Protein AF-A0A0G0LQH4-F1 (afdb_monomer_lite)

Secondary structure (DSSP, 8-state):
---S--S-----------GGGGTPPTT--HHHHHHHHHHHHHHHHTT-TTT--HHHHHHHHHT--SSSHHHHHHHHHHHHHTTS-----HHHHHHHHHHHHHHHHHS-BTTTTTB-HHHHHHHHHHS---S------PPPPEEETTEEE-HHHHHHHHHHHHHHHHHHHHHIIIIIHHHHHHHHHTTS-HHHHHHHHHHHHHHHHHHHHTT--SGGGS-HHIIIIIHHHHHHHHSTT----HHHHHHHHHHHHHHHHHHHT--GGGGT-

Foldseek 3Di:
DDDPPPPDPPDDPPPPDDPVNVVDDPPADPLLVVLQVLVVVVCVVQVCVVPDHSVNLLVLLQAFDDPDPLRSLLVSCVVCVVSHDPDPDPVVVVSVVVSSVSCQQAHAYVVNVRGGVVVVVVVVVVPPPPDDDPDVPQDAWDADPNDTDGPVVVVVVVVVLCVLQVVVVCCVPPPQLVVLLVVCVVPDDPVVSCLLSVLSVVLVVVCSVNRPNDPLPCQLCCLLPVSLVVCVSPVRPDPDHSVRSSVSVLSSLVVCCVPVVDPSVRNVD

Structure (mmCIF, N/CA/C/O backbone):
data_AF-A0A0G0LQH4-F1
#
_entry.id   AF-A0A0G0LQH4-F1
#
loop_
_atom_site.group_PDB
_atom_site.id
_atom_site.type_symbol
_atom_site.label_atom_id
_atom_site.label_alt_id
_atom_site.label_comp_id
_atom_site.label_asym_id
_atom_site.label_entity_id
_atom_site.label_seq_id
_atom_site.pdbx_PDB_ins_code
_atom_site.Cartn_x
_atom_site.Cartn_y
_atom_site.Cartn_z
_atom_site.occupancy
_atom_site.B_iso_or_equiv
_atom_site.au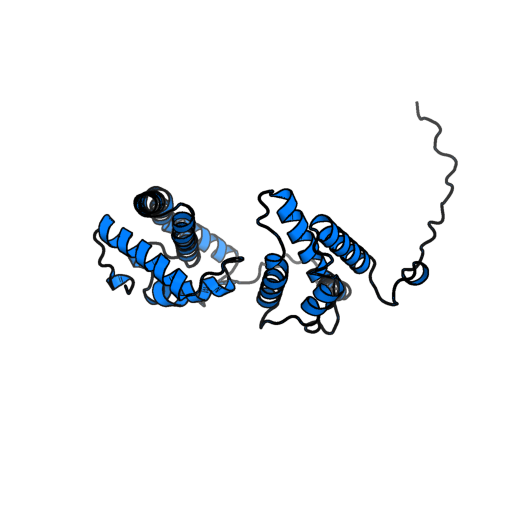th_seq_id
_atom_site.auth_comp_id
_atom_site.auth_asym_id
_atom_site.auth_atom_id
_atom_site.pdbx_PDB_model_num
ATOM 1 N N . TYR A 1 1 ? -20.207 50.896 -34.897 1.00 35.03 1 TYR A N 1
ATOM 2 C CA . TYR A 1 1 ? -20.170 51.656 -33.637 1.00 35.03 1 TYR A CA 1
ATOM 3 C C . TYR A 1 1 ? -18.982 51.185 -32.812 1.00 35.03 1 TYR A C 1
ATOM 5 O O . TYR A 1 1 ? -19.016 50.080 -32.292 1.00 35.03 1 TYR A O 1
ATOM 13 N N . LYS A 1 2 ? -17.897 51.969 -32.796 1.00 31.91 2 LYS A N 1
ATOM 14 C CA . LYS A 1 2 ? -16.778 51.817 -31.853 1.00 31.91 2 LYS A CA 1
ATOM 15 C C . LYS A 1 2 ? -17.051 52.808 -30.726 1.00 31.91 2 LYS A C 1
ATOM 17 O O . LYS A 1 2 ? -17.239 53.982 -31.020 1.00 31.91 2 LYS A O 1
ATOM 22 N N . THR A 1 3 ? -17.152 52.341 -29.489 1.00 34.22 3 THR A N 1
ATOM 23 C CA . THR A 1 3 ? -17.360 53.216 -28.331 1.00 34.22 3 THR A CA 1
ATOM 24 C C . THR A 1 3 ? -16.039 53.817 -27.856 1.00 34.22 3 THR A C 1
ATOM 26 O O . THR A 1 3 ? -15.015 53.139 -27.776 1.00 34.22 3 THR A O 1
ATOM 29 N N . GLU A 1 4 ? -16.110 55.110 -27.559 1.00 37.53 4 GLU A N 1
ATOM 30 C CA . GLU A 1 4 ? -15.059 56.060 -27.190 1.00 37.53 4 GLU A CA 1
ATOM 31 C C . GLU A 1 4 ? -14.527 55.854 -25.757 1.00 37.53 4 GLU A C 1
ATOM 33 O O . GLU A 1 4 ? -14.676 56.714 -24.899 1.00 37.53 4 GLU A O 1
ATOM 38 N N . PHE A 1 5 ? -13.883 54.720 -25.474 1.00 34.97 5 PHE A N 1
ATOM 39 C CA . PHE A 1 5 ? -13.138 54.524 -24.212 1.00 34.97 5 PHE A CA 1
ATOM 40 C C . PHE A 1 5 ? -11.654 54.229 -24.449 1.00 34.97 5 PHE A C 1
ATOM 42 O O . PHE A 1 5 ? -11.016 53.450 -23.749 1.00 34.97 5 PHE A O 1
ATOM 49 N N . SER A 1 6 ? -11.088 54.874 -25.463 1.00 44.19 6 SER A N 1
ATOM 50 C CA . SER A 1 6 ? -9.658 54.859 -25.750 1.00 44.19 6 SER A CA 1
ATOM 51 C C . SER A 1 6 ? -9.178 56.298 -25.812 1.00 44.19 6 SER A C 1
ATOM 53 O O . SER A 1 6 ? -8.976 56.780 -26.911 1.00 44.19 6 SER A O 1
ATOM 55 N N . HIS A 1 7 ? -9.047 56.984 -24.676 1.00 42.06 7 HIS A N 1
ATOM 56 C CA . HIS A 1 7 ? -8.135 58.124 -24.492 1.00 42.06 7 HIS A CA 1
ATOM 57 C C . HIS A 1 7 ? -8.134 58.533 -23.012 1.00 42.06 7 HIS A C 1
ATOM 59 O O . HIS A 1 7 ? -8.773 59.501 -22.643 1.00 42.06 7 HIS A O 1
ATOM 65 N N . GLU A 1 8 ? -7.455 57.758 -22.161 1.00 39.28 8 GLU A N 1
ATOM 66 C CA . GLU A 1 8 ? -6.751 58.242 -20.957 1.00 39.28 8 GLU A CA 1
ATOM 67 C C . GLU A 1 8 ? -6.048 57.048 -20.291 1.00 39.28 8 GLU A C 1
ATOM 69 O O . GLU A 1 8 ? -6.554 56.399 -19.378 1.00 39.28 8 GLU A O 1
ATOM 74 N N . GLY A 1 9 ? -4.858 56.712 -20.791 1.00 36.06 9 GLY A N 1
ATOM 75 C CA . GLY A 1 9 ? -3.966 55.777 -20.116 1.00 36.06 9 GLY A CA 1
ATOM 76 C C . GLY A 1 9 ? -3.334 56.455 -18.906 1.00 36.06 9 GLY A C 1
ATOM 77 O O . GLY A 1 9 ? -2.212 56.942 -18.999 1.00 36.06 9 GLY A O 1
ATOM 78 N N . LYS A 1 10 ? -4.041 56.505 -17.773 1.00 38.75 10 LYS A N 1
ATOM 79 C CA . LYS A 1 10 ? -3.389 56.765 -16.485 1.00 38.75 10 LYS A CA 1
ATOM 80 C C . LYS A 1 10 ? -2.647 55.494 -16.086 1.00 38.75 10 LYS A C 1
ATOM 82 O O . LYS A 1 10 ? -3.250 54.507 -15.677 1.00 38.75 10 LYS A O 1
ATOM 87 N N . THR A 1 11 ? -1.331 55.504 -16.253 1.00 31.75 11 THR A N 1
ATOM 88 C CA . THR A 1 11 ? -0.437 54.520 -15.640 1.00 31.75 11 THR A CA 1
ATOM 89 C C . THR A 1 11 ? -0.528 54.670 -14.128 1.00 31.75 11 THR A C 1
ATOM 91 O O . THR A 1 11 ? -0.053 55.654 -13.567 1.00 31.75 11 THR A O 1
ATOM 94 N N . TYR A 1 12 ? -1.163 53.706 -13.469 1.00 31.45 12 TYR A N 1
ATOM 95 C CA . TYR A 1 12 ? -1.072 53.563 -12.024 1.00 31.45 12 TYR A CA 1
ATOM 96 C C . TYR A 1 12 ? 0.293 52.947 -11.709 1.00 31.45 12 TYR A C 1
ATOM 98 O O . TYR A 1 12 ? 0.556 51.803 -12.085 1.00 31.45 12 TYR A O 1
ATOM 106 N N . GLU A 1 13 ? 1.168 53.685 -11.027 1.00 30.44 13 GLU A N 1
ATOM 107 C CA . GLU A 1 13 ? 2.288 53.057 -10.330 1.00 30.44 13 GLU A CA 1
ATOM 108 C C . GLU A 1 13 ? 1.705 52.214 -9.194 1.00 30.44 13 GLU A C 1
ATOM 110 O O . GLU A 1 13 ? 1.280 52.725 -8.158 1.00 30.44 13 GLU A O 1
ATOM 115 N N . LEU A 1 14 ? 1.638 50.898 -9.403 1.00 32.84 14 LEU A N 1
ATOM 116 C CA . LEU A 1 14 ? 1.445 49.955 -8.310 1.00 32.84 14 LEU A CA 1
ATOM 117 C C . LEU A 1 14 ? 2.660 50.089 -7.393 1.00 32.84 14 LEU A C 1
ATOM 119 O O . LEU A 1 14 ? 3.741 49.600 -7.727 1.00 32.84 14 LEU A O 1
ATOM 123 N N . ALA A 1 15 ? 2.483 50.761 -6.256 1.00 34.09 15 ALA A N 1
ATOM 124 C CA . ALA A 1 15 ? 3.466 50.785 -5.187 1.00 34.09 15 ALA A CA 1
ATOM 125 C C . ALA A 1 15 ? 3.790 49.333 -4.799 1.00 34.09 15 ALA A C 1
ATOM 127 O O . ALA A 1 15 ? 2.998 48.644 -4.155 1.00 34.09 15 ALA A O 1
ATOM 128 N N . ARG A 1 16 ? 4.941 48.833 -5.257 1.00 37.44 16 ARG A N 1
ATOM 129 C CA . ARG A 1 16 ? 5.474 47.537 -4.844 1.00 37.44 16 ARG A CA 1
ATOM 130 C C . ARG A 1 16 ? 6.087 47.726 -3.467 1.00 37.44 16 ARG A C 1
ATOM 132 O O . ARG A 1 16 ? 7.234 48.149 -3.360 1.00 37.44 16 ARG A O 1
ATOM 139 N N . PHE A 1 17 ? 5.309 47.444 -2.429 1.00 39.78 17 PHE A N 1
ATOM 140 C CA . PHE A 1 17 ? 5.850 47.341 -1.082 1.00 39.78 17 PHE A CA 1
ATOM 141 C C . PHE A 1 17 ? 6.760 46.115 -1.003 1.00 39.78 17 PHE A C 1
ATOM 143 O O . PHE A 1 17 ? 6.396 45.041 -1.489 1.00 39.78 17 PHE A O 1
ATOM 150 N N . THR A 1 18 ? 7.945 46.265 -0.418 1.00 46.81 18 THR A N 1
ATOM 151 C CA . THR A 1 18 ? 8.791 45.109 -0.107 1.00 46.81 18 THR A CA 1
ATOM 152 C C . THR A 1 18 ? 8.239 44.379 1.121 1.00 46.81 18 THR A C 1
ATOM 154 O O . THR A 1 18 ? 7.505 44.952 1.928 1.00 46.81 18 THR A O 1
ATOM 157 N N . VAL A 1 19 ? 8.567 43.096 1.266 1.00 42.59 19 VAL A N 1
ATOM 158 C CA . VAL A 1 19 ? 8.113 42.240 2.377 1.00 42.59 19 VAL A CA 1
ATOM 159 C C . VAL A 1 19 ? 8.503 42.844 3.741 1.00 42.59 19 VAL A C 1
ATOM 161 O O . VAL A 1 19 ? 7.732 42.792 4.699 1.00 42.59 19 VAL A O 1
ATOM 164 N N . GLU A 1 20 ? 9.636 43.544 3.797 1.00 46.50 20 GLU A N 1
ATOM 165 C CA . GLU A 1 20 ? 10.132 44.262 4.975 1.00 46.50 20 GLU A CA 1
ATOM 166 C C . GLU A 1 20 ? 9.291 45.505 5.314 1.00 46.50 20 GLU A C 1
ATOM 168 O O . GLU A 1 20 ? 9.096 45.820 6.487 1.00 46.50 20 GLU A O 1
ATOM 173 N N . GLN A 1 21 ? 8.735 46.194 4.309 1.00 44.66 21 GLN A N 1
ATOM 174 C CA . GLN A 1 21 ? 7.847 47.350 4.510 1.00 44.66 21 GLN A CA 1
ATOM 175 C C . GLN A 1 21 ? 6.477 46.951 5.076 1.00 44.66 21 GLN A C 1
ATOM 177 O O . GLN A 1 21 ? 5.758 47.798 5.602 1.00 44.66 21 GLN A O 1
ATOM 182 N N . LEU A 1 22 ? 6.135 45.662 5.000 1.00 49.19 22 LEU A N 1
ATOM 183 C CA . LEU A 1 22 ? 4.939 45.072 5.599 1.00 49.19 22 LEU A CA 1
ATOM 184 C C . LEU A 1 22 ? 5.207 44.459 6.989 1.00 49.19 22 LEU A C 1
ATOM 186 O O . LEU A 1 22 ? 4.305 43.854 7.566 1.00 49.19 22 LEU A O 1
ATOM 190 N N . GLY A 1 23 ? 6.417 44.631 7.540 1.00 41.25 23 GLY A N 1
ATOM 191 C CA . GLY A 1 23 ? 6.781 44.196 8.894 1.00 41.25 23 GLY A CA 1
ATOM 192 C C . GLY A 1 23 ? 7.266 42.747 9.015 1.00 41.25 23 GLY A C 1
ATOM 193 O O . GLY A 1 23 ? 7.376 42.244 10.133 1.00 41.25 23 GLY A O 1
ATOM 194 N N . PHE A 1 24 ? 7.560 42.068 7.902 1.00 45.69 24 PHE A N 1
ATOM 195 C CA . PHE A 1 24 ? 8.044 40.683 7.899 1.00 45.69 24 PHE A CA 1
ATOM 196 C C . PHE A 1 24 ? 9.584 40.594 7.952 1.00 45.69 24 PHE A C 1
ATOM 198 O O . PHE A 1 24 ? 10.273 41.524 7.522 1.00 45.69 24 PHE A O 1
ATOM 205 N N . PRO A 1 25 ? 10.147 39.487 8.481 1.00 48.28 25 PRO A N 1
ATOM 206 C CA . PRO A 1 25 ? 11.593 39.292 8.580 1.00 48.28 25 PRO A CA 1
ATOM 207 C C . PRO A 1 25 ? 12.278 39.234 7.204 1.00 48.28 25 PRO A C 1
ATOM 209 O O . PRO A 1 25 ? 11.743 38.679 6.245 1.00 48.28 25 PRO A O 1
ATOM 212 N N . SER A 1 26 ? 13.493 39.787 7.135 1.00 41.31 26 SER A N 1
ATOM 213 C CA . SER A 1 26 ? 14.322 39.833 5.922 1.00 41.31 26 SER A CA 1
ATOM 214 C C . SER A 1 26 ? 14.552 38.430 5.344 1.00 41.31 26 SER A C 1
ATOM 216 O O . SER A 1 26 ? 15.052 37.547 6.045 1.00 41.31 26 SER A O 1
ATOM 218 N N . GLY A 1 27 ? 14.192 38.234 4.070 1.00 51.81 27 GLY A N 1
ATOM 219 C CA . GLY A 1 27 ? 14.420 36.991 3.320 1.00 51.81 27 GLY A CA 1
ATOM 220 C C . GLY A 1 27 ? 13.218 36.052 3.148 1.00 51.81 27 GLY A C 1
ATOM 221 O O . GLY A 1 27 ? 13.368 35.045 2.460 1.00 51.81 27 GLY A O 1
ATOM 222 N N . ALA A 1 28 ? 12.044 36.366 3.710 1.00 53.28 28 ALA A N 1
ATOM 223 C CA . ALA A 1 28 ? 10.825 35.585 3.482 1.00 53.28 28 ALA A CA 1
ATOM 224 C C . ALA A 1 28 ? 10.248 35.819 2.072 1.00 53.28 28 ALA A C 1
ATOM 226 O O . ALA A 1 28 ? 10.121 36.955 1.607 1.00 53.28 28 ALA A O 1
ATOM 227 N N . THR A 1 29 ? 9.879 34.741 1.387 1.00 62.97 29 THR A N 1
ATOM 228 C CA . THR A 1 29 ? 9.171 34.790 0.102 1.00 62.97 29 THR A CA 1
ATOM 229 C C . THR A 1 29 ? 7.689 35.114 0.307 1.00 62.97 29 THR A C 1
ATOM 231 O O . THR A 1 29 ? 7.112 34.861 1.365 1.00 62.97 29 THR A O 1
ATOM 234 N N . THR A 1 30 ? 7.047 35.703 -0.706 1.00 65.38 30 THR A N 1
ATOM 235 C CA . THR A 1 30 ? 5.606 36.007 -0.657 1.00 65.38 30 THR A CA 1
ATOM 236 C C . THR A 1 30 ? 4.775 34.733 -0.483 1.00 65.38 30 THR A C 1
ATOM 238 O O . THR A 1 30 ? 3.748 34.759 0.192 1.00 65.38 30 THR A O 1
ATOM 241 N N . GLU A 1 31 ? 5.251 33.626 -1.051 1.00 73.06 31 GLU A N 1
ATOM 242 C CA . GLU A 1 31 ? 4.668 32.293 -0.937 1.00 73.06 31 GLU A CA 1
ATOM 243 C C . GLU A 1 31 ? 4.787 31.735 0.490 1.00 73.06 31 GLU A C 1
ATOM 245 O O . GLU A 1 31 ? 3.776 31.333 1.058 1.00 73.06 31 GLU A O 1
ATOM 250 N N . GLU A 1 32 ? 5.959 31.833 1.133 1.00 70.56 32 GLU A N 1
ATOM 251 C CA . GLU A 1 32 ? 6.121 31.420 2.539 1.00 70.56 32 GLU A CA 1
ATOM 252 C C . GLU A 1 32 ? 5.152 32.163 3.471 1.00 70.56 32 GLU A C 1
ATOM 254 O O . GLU A 1 32 ? 4.526 31.548 4.327 1.00 70.56 32 GLU A O 1
ATOM 259 N N . ILE A 1 33 ? 4.972 33.475 3.292 1.00 70.75 33 ILE A N 1
ATOM 260 C CA . ILE A 1 33 ? 4.058 34.278 4.126 1.00 70.75 33 ILE A CA 1
ATOM 261 C C . ILE A 1 33 ? 2.593 33.888 3.902 1.00 70.75 33 ILE A C 1
ATOM 263 O O . ILE A 1 33 ? 1.787 33.908 4.838 1.00 70.75 33 ILE A O 1
ATOM 267 N N . LEU A 1 34 ? 2.225 33.568 2.660 1.00 75.38 34 LEU A N 1
ATOM 268 C CA . LEU A 1 34 ? 0.881 33.102 2.337 1.00 75.38 34 LEU A CA 1
ATOM 269 C C . LEU A 1 34 ? 0.607 31.745 2.995 1.00 75.38 34 LEU A C 1
ATOM 271 O O . LEU A 1 34 ? -0.463 31.561 3.575 1.00 75.38 34 LEU A O 1
ATOM 275 N N . ASP A 1 35 ? 1.588 30.847 2.984 1.00 80.00 35 ASP A N 1
ATOM 276 C CA . ASP A 1 35 ? 1.474 29.524 3.596 1.00 80.00 35 ASP A CA 1
ATOM 277 C C . ASP A 1 35 ? 1.423 29.584 5.123 1.00 80.00 35 ASP A C 1
ATOM 279 O O . ASP A 1 35 ? 0.637 28.860 5.736 1.00 80.00 35 ASP A O 1
ATOM 283 N N . GLU A 1 36 ? 2.175 30.492 5.754 1.00 86.75 36 GLU A N 1
ATOM 284 C CA . GLU A 1 36 ? 2.042 30.754 7.192 1.00 86.75 36 GLU A CA 1
ATOM 285 C C . GLU A 1 36 ? 0.610 31.183 7.544 1.00 86.75 36 GLU A C 1
A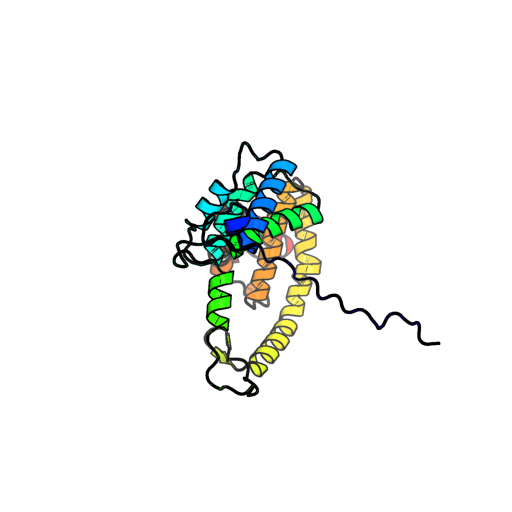TOM 287 O O . GLU A 1 36 ? 0.001 30.603 8.443 1.00 86.75 36 GLU A O 1
ATOM 292 N N . LYS A 1 37 ? 0.026 32.120 6.785 1.00 83.00 37 LYS A N 1
ATOM 293 C CA . LYS A 1 37 ? -1.364 32.564 6.995 1.00 83.00 37 LYS A CA 1
ATOM 294 C C . LYS A 1 37 ? -2.387 31.460 6.733 1.00 83.00 37 LYS A C 1
ATOM 296 O O . LYS A 1 37 ? -3.375 31.360 7.461 1.00 83.00 37 LYS A O 1
ATOM 301 N N . ASN A 1 38 ? -2.168 30.637 5.708 1.00 86.69 38 ASN A N 1
ATOM 302 C CA . ASN A 1 38 ? -3.040 29.505 5.401 1.00 86.69 38 ASN A CA 1
ATOM 303 C C . ASN A 1 38 ? -3.017 28.475 6.537 1.00 86.69 38 ASN A C 1
ATOM 305 O O . ASN A 1 38 ? -4.074 28.003 6.951 1.00 86.69 38 ASN A O 1
ATOM 309 N N . LEU A 1 39 ? -1.838 28.186 7.099 1.00 90.50 39 LEU A N 1
ATOM 310 C CA . LEU A 1 39 ? -1.696 27.320 8.270 1.00 90.50 39 LEU A CA 1
ATOM 311 C C . LEU A 1 39 ? -2.352 27.921 9.519 1.00 90.50 39 LEU A C 1
ATOM 313 O O . LEU A 1 39 ? -3.056 27.208 10.229 1.00 90.50 39 LEU A O 1
ATOM 317 N N . GLU A 1 40 ? -2.167 29.217 9.789 1.00 90.62 40 GLU A N 1
ATOM 318 C CA . GLU A 1 40 ? -2.821 29.897 10.919 1.00 90.62 40 GLU A CA 1
ATOM 319 C C . GLU A 1 40 ? -4.342 29.813 10.828 1.00 90.62 40 GLU A C 1
ATOM 321 O O . GLU A 1 40 ? -5.005 29.461 11.807 1.00 90.62 40 GLU A O 1
ATOM 326 N N . LYS A 1 41 ? -4.886 30.089 9.638 1.00 89.06 41 LYS A N 1
ATOM 327 C CA . LYS A 1 41 ? -6.317 29.971 9.375 1.00 89.06 41 LYS A CA 1
ATOM 328 C C . LYS A 1 41 ? -6.791 28.532 9.568 1.00 89.06 41 LYS A C 1
ATOM 330 O O . LYS A 1 41 ? -7.747 28.313 10.303 1.00 89.06 41 LYS A O 1
ATOM 335 N N . LEU A 1 42 ? -6.082 27.555 9.000 1.00 90.75 42 LEU A N 1
ATOM 336 C CA . LEU A 1 42 ? -6.417 26.139 9.147 1.00 90.75 42 LEU A CA 1
ATOM 337 C C . LEU A 1 42 ? -6.431 25.711 10.623 1.00 90.75 42 LEU A C 1
ATOM 339 O O . LEU A 1 42 ? -7.333 25.003 11.070 1.00 90.75 42 LEU A O 1
ATOM 343 N N . PHE A 1 43 ? -5.459 26.162 11.417 1.00 92.44 43 PHE A N 1
ATOM 344 C CA . PHE A 1 43 ? -5.434 25.863 12.847 1.00 92.44 43 PHE A CA 1
ATOM 345 C C . PHE A 1 43 ? -6.567 26.544 13.608 1.00 92.44 43 PHE A C 1
ATOM 347 O O . PHE A 1 43 ? -7.059 25.966 14.576 1.00 92.44 43 PHE A O 1
ATOM 354 N N . ALA A 1 44 ? -6.997 27.736 13.197 1.00 89.44 44 ALA A N 1
ATOM 355 C CA . ALA A 1 44 ? -8.165 28.388 13.777 1.00 89.44 44 ALA A CA 1
ATOM 356 C C . ALA A 1 44 ? -9.456 27.624 13.442 1.00 89.44 44 ALA A C 1
ATOM 358 O O . ALA A 1 44 ? -10.205 27.287 14.361 1.00 89.44 44 ALA A O 1
ATOM 359 N N . ASP A 1 45 ? -9.658 27.272 12.169 1.00 87.50 45 ASP A N 1
ATOM 360 C CA . ASP A 1 45 ? -10.854 26.581 11.667 1.00 87.50 45 ASP A CA 1
ATOM 361 C C . ASP A 1 45 ? -11.069 25.231 12.379 1.00 87.50 45 ASP A C 1
ATOM 363 O O . ASP A 1 45 ? -12.192 24.870 12.730 1.00 87.50 45 ASP A O 1
ATOM 367 N N . TYR A 1 46 ? -9.980 24.529 12.711 1.00 87.00 46 TYR A N 1
ATOM 368 C CA . TYR A 1 46 ? -10.017 23.252 13.435 1.00 87.00 46 TYR A CA 1
ATOM 369 C C . TYR A 1 46 ? -9.803 23.361 14.950 1.00 87.00 46 TYR A C 1
ATOM 371 O O . TYR A 1 46 ? -9.689 22.344 15.640 1.00 87.00 46 TYR A O 1
ATOM 379 N N . THR A 1 47 ? -9.739 24.577 15.504 1.00 88.06 47 THR A N 1
ATOM 380 C CA . THR A 1 47 ? -9.479 24.807 16.940 1.00 88.06 47 THR A CA 1
ATOM 381 C C . THR A 1 47 ? -8.192 24.110 17.433 1.00 88.06 47 THR A C 1
ATOM 383 O O . THR A 1 47 ? -8.127 23.546 18.528 1.00 88.06 47 THR A O 1
ATOM 386 N N . LEU A 1 48 ? -7.151 24.117 16.596 1.00 89.62 48 LEU A N 1
ATOM 387 C CA . LEU A 1 48 ? -5.841 23.502 16.838 1.00 89.62 48 LEU A CA 1
ATOM 388 C C . LEU A 1 48 ? -4.785 24.495 17.325 1.00 89.62 48 LEU A C 1
ATOM 390 O O . LEU A 1 48 ? -3.666 24.079 17.602 1.00 89.62 48 LEU A O 1
ATOM 394 N N . THR A 1 49 ? -5.108 25.779 17.474 1.00 85.38 49 THR A N 1
ATOM 395 C CA . THR A 1 49 ? -4.157 26.838 17.872 1.00 85.38 49 THR A CA 1
ATOM 396 C C . THR A 1 49 ? -3.472 26.600 19.223 1.00 85.38 49 THR A C 1
ATOM 398 O O . THR A 1 49 ? -2.383 27.110 19.466 1.00 85.38 49 THR A O 1
ATOM 401 N N . ASN A 1 50 ? -4.071 25.795 20.105 1.00 85.44 50 ASN A N 1
ATOM 402 C CA . ASN A 1 50 ? -3.478 25.368 21.378 1.00 85.44 50 ASN A CA 1
ATOM 403 C C . ASN A 1 50 ? -2.638 24.077 21.280 1.00 85.44 50 ASN A C 1
ATOM 405 O O . ASN A 1 50 ? -1.992 23.691 22.254 1.00 85.44 50 ASN A O 1
ATOM 409 N N . LYS A 1 51 ? -2.669 23.388 20.136 1.00 87.94 51 LYS A N 1
ATOM 410 C CA . LYS A 1 51 ? -2.005 22.096 19.884 1.00 87.94 51 LYS A CA 1
ATOM 411 C C . LYS A 1 51 ? -0.909 22.185 18.827 1.00 87.94 51 LYS A C 1
ATOM 413 O O . LYS A 1 51 ? 0.041 21.404 18.875 1.00 87.94 51 LYS A O 1
ATOM 418 N N . LEU A 1 52 ? -1.064 23.092 17.870 1.00 91.25 52 LEU A N 1
ATOM 419 C CA . LEU A 1 52 ? -0.182 23.304 16.734 1.00 91.25 52 LEU A CA 1
ATOM 420 C C . LEU A 1 52 ? 0.065 24.795 16.540 1.00 91.25 52 LEU A C 1
ATOM 422 O O . LEU A 1 52 ? -0.800 25.633 16.780 1.00 91.25 52 LEU A O 1
ATOM 426 N N . SER A 1 53 ? 1.267 25.104 16.071 1.00 93.25 53 SER A N 1
ATOM 427 C CA . SER A 1 53 ? 1.654 26.443 15.646 1.00 93.25 53 SER A CA 1
ATOM 428 C C . SER A 1 53 ? 2.416 26.352 14.332 1.00 93.25 53 SER A C 1
ATOM 430 O O . SER A 1 53 ? 3.043 25.328 14.046 1.00 93.25 53 SER A O 1
ATOM 432 N N . VAL A 1 54 ? 2.416 27.436 13.554 1.00 91.69 54 VAL A N 1
ATOM 433 C CA . VAL A 1 54 ? 3.224 27.537 12.327 1.00 91.69 54 VAL A CA 1
ATOM 434 C C . VAL A 1 54 ? 4.692 27.252 12.623 1.00 91.69 54 VAL A C 1
ATOM 436 O O . VAL A 1 54 ? 5.336 26.505 11.894 1.00 91.69 54 VAL A O 1
ATOM 439 N N . LYS A 1 55 ? 5.202 27.757 13.753 1.00 93.00 55 LYS A N 1
ATOM 440 C CA . LYS A 1 55 ? 6.564 27.480 14.214 1.00 93.00 55 LYS A CA 1
ATOM 441 C C . LYS A 1 55 ? 6.827 25.979 14.353 1.00 93.00 55 LYS A C 1
ATOM 443 O O . LYS A 1 55 ? 7.830 25.497 13.849 1.00 93.00 55 LYS A O 1
ATOM 448 N N . THR A 1 56 ? 5.907 25.235 14.967 1.00 93.62 56 THR A N 1
ATOM 449 C CA . THR A 1 56 ? 6.021 23.774 15.099 1.00 93.62 56 THR A CA 1
ATOM 450 C C . THR A 1 56 ? 6.097 23.082 13.738 1.00 93.62 56 THR A C 1
ATOM 452 O O . THR A 1 56 ? 6.904 22.173 13.566 1.00 93.62 56 THR A O 1
ATOM 455 N N . ILE A 1 57 ? 5.292 23.521 12.766 1.00 94.56 57 ILE A N 1
ATOM 456 C CA . ILE A 1 57 ? 5.332 22.976 11.403 1.00 94.56 57 ILE A CA 1
ATOM 457 C C . ILE A 1 57 ? 6.665 23.291 10.726 1.00 94.56 57 ILE A C 1
ATOM 459 O O . ILE A 1 57 ? 7.306 22.376 10.214 1.00 94.56 57 ILE A O 1
ATOM 463 N N . LYS A 1 58 ? 7.127 24.545 10.784 1.00 93.06 58 LYS A N 1
ATOM 464 C CA . LYS A 1 58 ? 8.438 24.947 10.247 1.00 93.06 58 LYS A CA 1
ATOM 465 C C . LYS A 1 58 ? 9.571 24.144 10.879 1.00 93.06 58 LYS A C 1
ATOM 467 O O . LYS A 1 58 ? 10.445 23.678 10.161 1.00 93.06 58 LYS A O 1
ATOM 472 N N . ASP A 1 59 ? 9.523 23.914 12.189 1.00 94.50 59 ASP A N 1
ATOM 473 C CA . ASP A 1 59 ? 10.525 23.117 12.898 1.00 94.50 59 ASP A CA 1
ATOM 474 C C . ASP A 1 59 ? 10.525 21.648 12.438 1.00 94.50 59 ASP A C 1
ATOM 476 O O . ASP A 1 59 ? 11.595 21.048 12.317 1.00 94.50 59 ASP A O 1
ATOM 480 N N . TRP A 1 60 ? 9.353 21.062 12.157 1.00 95.12 60 TRP A N 1
ATOM 481 C CA . TRP A 1 60 ? 9.248 19.698 11.621 1.00 95.12 60 TRP A CA 1
ATOM 482 C C . TRP A 1 60 ? 9.758 19.568 10.190 1.00 95.12 60 TRP A C 1
ATOM 484 O O . TRP A 1 60 ? 10.352 18.543 9.872 1.00 95.12 60 TRP A O 1
ATOM 494 N N . ILE A 1 61 ? 9.504 20.569 9.345 1.00 93.94 61 ILE A N 1
ATOM 495 C CA . ILE A 1 61 ? 9.945 20.578 7.944 1.00 93.94 61 ILE A CA 1
ATOM 496 C C . ILE A 1 61 ? 11.444 20.868 7.861 1.00 93.94 61 ILE A C 1
ATOM 498 O O . ILE A 1 61 ? 12.172 20.185 7.147 1.00 93.94 61 ILE A O 1
ATOM 502 N N . TYR A 1 62 ? 11.931 21.830 8.648 1.00 94.19 62 TYR A N 1
ATOM 503 C CA . TYR A 1 62 ? 13.350 22.153 8.694 1.00 94.19 62 TYR A CA 1
ATOM 504 C C . TYR A 1 62 ? 14.169 20.966 9.192 1.00 94.19 62 TYR A C 1
ATOM 506 O O . TYR A 1 62 ? 15.194 20.652 8.602 1.00 94.19 62 TYR A O 1
ATOM 514 N N . ASN A 1 63 ? 13.719 20.285 10.247 1.00 93.06 63 ASN A N 1
ATOM 515 C CA . ASN A 1 63 ? 14.371 19.083 10.770 1.00 93.06 63 ASN A CA 1
ATOM 516 C C . ASN A 1 63 ? 13.722 17.812 10.206 1.00 93.06 63 ASN A C 1
ATOM 518 O O . ASN A 1 63 ? 13.346 16.919 10.968 1.00 93.06 63 ASN A O 1
ATOM 522 N N . ASP A 1 64 ? 13.550 17.761 8.887 1.00 88.50 64 ASP A N 1
ATOM 523 C CA . ASP A 1 64 ? 13.039 16.582 8.205 1.00 88.50 64 ASP A CA 1
ATOM 524 C C . ASP A 1 64 ? 13.917 15.342 8.464 1.00 88.50 64 ASP A C 1
ATOM 526 O O . ASP A 1 64 ? 15.138 15.411 8.602 1.00 88.50 64 ASP A O 1
ATOM 530 N N . GLU A 1 65 ? 13.268 14.186 8.588 1.00 84.81 65 GLU A N 1
ATOM 531 C CA . GLU A 1 65 ? 13.890 12.902 8.931 1.00 84.81 65 GLU A CA 1
ATOM 532 C C . GLU A 1 65 ? 13.502 11.882 7.863 1.00 84.81 65 GLU A C 1
ATOM 534 O O . GLU A 1 65 ? 12.345 11.858 7.461 1.00 84.81 65 GLU A O 1
ATOM 539 N N . GLY A 1 66 ? 14.426 11.031 7.423 1.00 83.94 66 GLY A N 1
ATOM 540 C CA . GLY A 1 66 ? 14.173 9.989 6.423 1.00 83.94 66 GLY A CA 1
ATOM 541 C C . GLY A 1 66 ? 15.330 9.852 5.437 1.00 83.94 66 GLY A C 1
ATOM 542 O O . GLY A 1 66 ? 16.038 10.821 5.166 1.00 83.94 66 GLY A O 1
ATOM 543 N N . ASP A 1 67 ? 15.509 8.657 4.877 1.00 81.69 67 ASP A N 1
ATOM 544 C CA . ASP A 1 67 ? 16.622 8.365 3.962 1.00 81.69 67 ASP A CA 1
ATOM 545 C C . ASP A 1 67 ? 16.350 8.885 2.536 1.00 81.69 67 ASP A C 1
ATOM 547 O O . ASP A 1 67 ? 17.233 8.905 1.676 1.00 81.69 67 ASP A O 1
ATOM 551 N N . SER A 1 68 ? 15.113 9.315 2.262 1.00 85.19 68 SER A N 1
ATOM 552 C CA . SER A 1 68 ? 14.686 9.879 0.980 1.00 85.19 68 SER A CA 1
ATOM 553 C C . SER A 1 68 ? 13.653 10.992 1.160 1.00 85.19 68 SER A C 1
ATOM 555 O O . SER A 1 68 ? 12.925 11.023 2.151 1.00 85.19 68 SER A O 1
ATOM 557 N N . ALA A 1 69 ? 13.511 11.862 0.153 1.00 80.75 69 ALA A N 1
ATOM 558 C CA . ALA A 1 69 ? 12.495 12.922 0.149 1.00 80.75 69 ALA A CA 1
ATOM 559 C C . ALA A 1 69 ? 11.062 12.376 0.304 1.00 80.75 69 ALA A C 1
ATOM 561 O O . ALA A 1 69 ? 10.223 12.990 0.961 1.00 80.75 69 ALA A O 1
ATOM 562 N N . MET A 1 70 ? 10.791 11.199 -0.272 1.00 81.81 70 MET A N 1
ATOM 563 C CA . MET A 1 70 ? 9.492 10.534 -0.162 1.00 81.81 70 MET A CA 1
ATOM 564 C C . MET A 1 70 ? 9.226 10.048 1.266 1.00 81.81 70 MET A C 1
ATOM 566 O O . MET A 1 70 ? 8.136 10.257 1.796 1.00 81.81 70 MET A O 1
ATOM 570 N N . GLU A 1 71 ? 10.221 9.428 1.903 1.00 85.44 71 GLU A N 1
ATOM 571 C CA . GLU A 1 71 ? 10.110 8.981 3.292 1.00 85.44 71 GLU A CA 1
ATOM 572 C C . GLU A 1 71 ? 9.948 10.163 4.252 1.00 85.44 71 GLU A C 1
ATOM 574 O O . GLU A 1 71 ? 9.068 10.135 5.114 1.00 85.44 71 GLU A O 1
ATOM 579 N N . ALA A 1 72 ? 10.723 11.228 4.049 1.00 89.12 72 ALA A N 1
ATOM 580 C CA . ALA A 1 72 ? 10.655 12.422 4.876 1.00 89.12 72 ALA A CA 1
ATOM 581 C C . ALA A 1 72 ? 9.299 13.132 4.780 1.00 89.12 72 ALA A C 1
ATOM 583 O O . ALA A 1 72 ? 8.700 13.470 5.806 1.00 89.12 72 ALA A O 1
ATOM 584 N N . SER A 1 73 ? 8.754 13.261 3.566 1.00 88.75 73 SER A N 1
ATOM 585 C CA . SER A 1 73 ? 7.409 13.806 3.356 1.00 88.75 73 SER A CA 1
ATOM 586 C C . SER A 1 73 ? 6.341 12.941 4.031 1.00 88.75 73 SER A C 1
ATOM 588 O O . SER A 1 73 ? 5.448 13.457 4.702 1.00 88.75 73 SER A O 1
ATOM 590 N N . HIS A 1 74 ? 6.460 11.613 3.946 1.00 86.94 74 HIS A N 1
ATOM 591 C CA . HIS A 1 74 ? 5.524 10.696 4.596 1.00 86.94 74 HIS A CA 1
ATOM 592 C C . HIS A 1 74 ? 5.576 10.790 6.131 1.00 86.94 74 HIS A C 1
ATOM 594 O O . HIS A 1 74 ? 4.531 10.802 6.789 1.00 86.94 74 HIS A O 1
ATOM 600 N N . LEU A 1 75 ? 6.773 10.889 6.721 1.00 90.00 75 LEU A N 1
ATOM 601 C CA . LEU A 1 75 ? 6.939 11.073 8.166 1.00 90.00 75 LEU A CA 1
ATOM 602 C C . LEU A 1 75 ? 6.376 12.419 8.632 1.00 90.00 75 LEU A C 1
ATOM 604 O O . LEU A 1 75 ? 5.694 12.471 9.658 1.00 90.00 75 LEU A O 1
ATOM 608 N N . PHE A 1 76 ? 6.589 13.485 7.861 1.00 92.56 76 PHE A N 1
ATOM 609 C CA . PHE A 1 76 ? 5.967 14.783 8.108 1.00 92.56 76 PHE A CA 1
ATOM 610 C C . PHE A 1 76 ? 4.434 14.706 8.066 1.00 92.56 76 PHE A C 1
ATOM 612 O O . PHE A 1 76 ? 3.777 15.158 9.006 1.00 92.56 76 PHE A O 1
ATOM 619 N N . GLN A 1 77 ? 3.864 14.056 7.047 1.00 89.81 77 GLN A N 1
ATOM 620 C CA . GLN A 1 77 ? 2.415 13.867 6.919 1.00 89.81 77 GLN A CA 1
ATOM 621 C C . GLN A 1 77 ? 1.807 13.150 8.126 1.00 89.81 77 GLN A C 1
ATOM 623 O O . GLN A 1 77 ? 0.814 13.60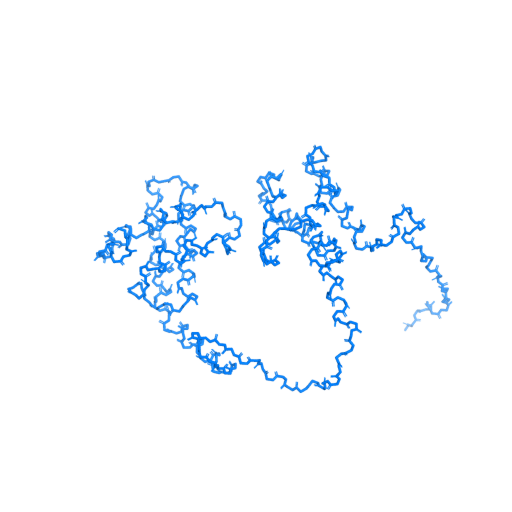0 8.701 1.00 89.81 77 GLN A O 1
ATOM 628 N N . LYS A 1 78 ? 2.466 12.088 8.603 1.00 88.31 78 LYS A N 1
ATOM 629 C CA . LYS A 1 78 ? 2.053 11.380 9.824 1.00 88.31 78 LYS A CA 1
ATOM 630 C C . LYS A 1 78 ? 2.046 12.276 11.068 1.00 88.31 78 LYS A C 1
ATOM 632 O O . LYS A 1 78 ? 1.204 12.072 11.947 1.00 88.31 78 LYS A O 1
ATOM 637 N N . LYS A 1 79 ? 2.965 13.249 11.175 1.00 90.94 79 LYS A N 1
ATOM 638 C CA . LYS A 1 79 ? 3.069 14.134 12.351 1.00 90.94 79 LYS A CA 1
ATOM 639 C C . LYS A 1 79 ? 1.844 15.032 12.496 1.00 90.94 79 LYS A C 1
ATOM 641 O O . LYS A 1 79 ? 1.335 15.130 13.611 1.00 90.94 79 LYS A O 1
ATOM 646 N N . TRP A 1 80 ? 1.356 15.656 11.423 1.00 89.25 80 TRP A N 1
ATOM 647 C CA . TRP A 1 80 ? 0.214 16.575 11.512 1.00 89.25 80 TRP A CA 1
ATOM 648 C C . TRP A 1 80 ? -1.145 15.870 11.405 1.00 89.25 80 TRP A C 1
ATOM 650 O O . TRP A 1 80 ? -2.096 16.310 12.049 1.00 89.25 80 TRP A O 1
ATOM 660 N N . PHE A 1 81 ? -1.246 14.738 10.697 1.00 87.06 81 PHE A N 1
ATOM 661 C CA . PHE A 1 81 ? -2.538 14.071 10.472 1.00 87.06 81 PHE A CA 1
ATOM 662 C C . PHE A 1 81 ? -3.242 13.652 11.772 1.00 87.06 81 PHE A C 1
ATOM 664 O O . PHE A 1 81 ? -4.457 13.756 11.888 1.00 87.06 81 PHE A O 1
ATOM 671 N N . LYS A 1 82 ? -2.478 13.264 12.803 1.00 87.81 82 LYS A N 1
ATOM 672 C CA . LYS A 1 82 ? -3.019 12.860 14.118 1.00 87.81 82 LYS A CA 1
ATOM 673 C C . LYS A 1 82 ? -3.794 13.959 14.862 1.00 87.81 82 LYS A C 1
ATOM 675 O O . LYS A 1 82 ? -4.440 13.658 15.862 1.00 87.81 82 LYS A O 1
ATOM 680 N N . TYR A 1 83 ? -3.659 15.220 14.449 1.00 88.19 83 TYR A N 1
ATOM 681 C CA . TYR A 1 83 ? -4.337 16.350 15.088 1.00 88.19 83 TYR A CA 1
ATOM 682 C C . TYR A 1 83 ? -5.721 16.620 14.500 1.00 88.19 83 TYR A C 1
ATOM 684 O O . TYR A 1 83 ? -6.525 17.273 15.163 1.00 88.19 83 TYR A O 1
ATOM 692 N N . PHE A 1 84 ? -6.004 16.108 13.302 1.00 86.62 84 PHE A N 1
ATOM 693 C CA . PHE A 1 84 ? -7.283 16.305 12.638 1.00 86.62 84 PHE A CA 1
ATOM 694 C C . PHE A 1 84 ? -8.271 15.199 13.040 1.00 86.62 84 PHE A C 1
ATOM 696 O O . PHE A 1 84 ? -7.872 14.041 13.203 1.00 86.62 84 PHE A O 1
ATOM 703 N N . PRO A 1 85 ? -9.558 15.533 13.243 1.00 82.12 85 PRO A N 1
ATOM 704 C CA . PRO A 1 85 ? -10.599 14.526 13.410 1.00 82.12 85 PRO A CA 1
ATOM 705 C C . PRO A 1 85 ? -10.769 13.712 12.117 1.00 82.12 85 PRO A C 1
ATOM 707 O O . PRO A 1 85 ? -10.200 14.042 11.080 1.00 82.12 85 PRO A O 1
ATOM 710 N N . ASN A 1 86 ? -11.579 12.651 12.156 1.00 79.00 86 ASN A N 1
ATOM 711 C CA . ASN A 1 86 ? -11.987 11.978 10.923 1.00 79.00 86 ASN A CA 1
ATOM 712 C C . ASN A 1 86 ? -12.799 12.958 10.061 1.00 79.00 86 ASN A C 1
ATOM 714 O O . ASN A 1 86 ? -13.971 13.206 10.345 1.00 79.00 86 ASN A O 1
ATOM 718 N N . ILE A 1 87 ? -12.156 13.509 9.034 1.00 82.56 87 ILE A N 1
ATOM 719 C CA . ILE A 1 87 ? -12.766 14.370 8.023 1.00 82.56 87 ILE A CA 1
ATOM 720 C C . ILE A 1 87 ? -13.466 13.460 7.009 1.00 82.56 87 ILE A C 1
ATOM 722 O O . ILE A 1 87 ? -12.821 12.624 6.377 1.00 82.56 87 ILE A O 1
ATOM 726 N N . ASN A 1 88 ? -14.788 13.590 6.889 1.00 77.00 88 ASN A N 1
ATOM 727 C CA . ASN A 1 88 ? -15.596 12.798 5.952 1.00 77.00 88 ASN A CA 1
ATOM 728 C C . ASN A 1 88 ? -15.894 13.547 4.644 1.00 77.00 88 ASN A C 1
ATOM 730 O O . ASN A 1 88 ? -16.402 12.934 3.707 1.00 77.00 88 ASN A O 1
ATOM 734 N N . ASP A 1 89 ? -15.609 14.850 4.591 1.00 85.94 89 ASP A N 1
ATOM 735 C CA . ASP A 1 89 ? -15.783 15.672 3.399 1.00 85.94 89 ASP A CA 1
ATOM 736 C C . ASP A 1 89 ? -14.517 15.669 2.528 1.00 85.94 89 ASP A C 1
ATOM 738 O O . ASP A 1 89 ? -13.395 15.839 3.014 1.00 85.94 89 ASP A O 1
ATOM 742 N N . LEU A 1 90 ? -14.700 15.437 1.225 1.00 79.44 90 LEU A N 1
ATOM 743 C CA . LEU A 1 90 ? -13.589 15.303 0.280 1.00 79.44 90 LEU A CA 1
ATOM 744 C C . LEU A 1 90 ? -12.919 16.647 -0.026 1.00 79.44 90 LEU A C 1
ATOM 746 O O . LEU A 1 90 ? -11.706 16.690 -0.229 1.00 79.44 90 LEU A O 1
ATOM 750 N N . ASP A 1 91 ? -13.676 17.740 -0.052 1.00 79.50 91 ASP A N 1
ATOM 751 C CA . ASP A 1 91 ? -13.109 19.061 -0.329 1.00 79.50 91 ASP A CA 1
ATOM 752 C C . ASP A 1 91 ? -12.304 19.560 0.874 1.00 79.50 91 ASP A C 1
ATOM 754 O O . ASP A 1 91 ? -11.197 20.084 0.724 1.00 79.50 91 ASP A O 1
ATOM 758 N N . GLU A 1 92 ? -12.807 19.298 2.077 1.00 84.19 92 GLU A N 1
ATOM 759 C CA . GLU A 1 92 ? -12.141 19.609 3.333 1.00 84.19 92 GLU A CA 1
ATOM 760 C C . GLU A 1 92 ? -10.812 18.846 3.500 1.00 84.19 92 GLU A C 1
ATOM 762 O O . GLU A 1 92 ? -9.783 19.459 3.804 1.00 84.19 92 GLU A O 1
ATOM 767 N N . ILE A 1 93 ? -10.781 17.531 3.234 1.00 86.12 93 ILE A N 1
ATOM 768 C CA . ILE A 1 93 ? -9.524 16.763 3.313 1.00 86.12 93 ILE A CA 1
ATOM 769 C C . ILE A 1 93 ? -8.520 17.208 2.242 1.00 86.12 93 ILE A C 1
ATOM 771 O O . ILE A 1 93 ? -7.322 17.292 2.525 1.00 86.12 93 ILE A O 1
ATOM 775 N N . ASN A 1 94 ? -8.992 17.550 1.038 1.00 83.38 94 ASN A N 1
ATOM 776 C CA . ASN A 1 94 ? -8.139 18.090 -0.018 1.00 83.38 94 ASN A CA 1
ATOM 777 C C . ASN A 1 94 ? -7.542 19.437 0.394 1.00 83.38 94 ASN A C 1
ATOM 779 O O . ASN A 1 94 ? -6.348 19.653 0.194 1.00 83.38 94 ASN A O 1
ATOM 783 N N . HIS A 1 95 ? -8.330 20.320 1.011 1.00 86.62 95 HIS A N 1
ATOM 784 C CA . HIS A 1 95 ? -7.838 21.607 1.493 1.00 86.62 95 HIS A CA 1
ATOM 785 C C . HIS A 1 95 ? -6.709 21.437 2.518 1.00 86.62 95 HIS A C 1
ATOM 787 O O . HIS A 1 95 ? -5.636 22.015 2.339 1.00 86.62 95 HIS A O 1
ATOM 793 N N . VAL A 1 96 ? -6.910 20.581 3.529 1.00 89.25 96 VAL A N 1
ATOM 794 C CA . VAL A 1 96 ? -5.887 20.260 4.540 1.00 89.25 96 VAL A CA 1
ATOM 795 C C . VAL A 1 96 ? -4.613 19.734 3.872 1.00 89.25 96 VAL A C 1
ATOM 797 O O . VAL A 1 96 ? -3.518 20.234 4.135 1.00 89.25 96 VAL A O 1
ATOM 800 N N . LEU A 1 97 ? -4.749 18.745 2.981 1.00 89.50 97 LEU A N 1
ATOM 801 C CA . LEU A 1 97 ? -3.615 18.141 2.276 1.00 89.50 97 LEU A CA 1
ATOM 802 C C . LEU A 1 97 ? -2.847 19.164 1.438 1.00 89.50 97 LEU A C 1
ATOM 804 O O . LEU A 1 97 ? -1.615 19.172 1.477 1.00 89.50 97 LEU A O 1
ATOM 808 N N . HIS A 1 98 ? -3.555 20.033 0.715 1.00 87.44 98 HIS A N 1
ATOM 809 C CA . HIS A 1 98 ? -2.943 21.096 -0.075 1.00 87.44 98 HIS A CA 1
ATOM 810 C C . HIS A 1 98 ? -2.156 22.064 0.806 1.00 87.44 98 HIS A C 1
ATOM 812 O O . HIS A 1 98 ? -0.977 22.272 0.544 1.00 87.44 98 HIS A O 1
ATOM 818 N N . THR A 1 99 ? -2.734 22.552 1.908 1.00 91.00 99 THR A N 1
ATOM 819 C CA . THR A 1 99 ? -2.042 23.490 2.808 1.00 91.00 99 THR A CA 1
ATOM 820 C C . THR A 1 99 ? -0.738 22.916 3.370 1.00 91.00 99 THR A C 1
ATOM 822 O O . THR A 1 99 ? 0.279 23.607 3.404 1.00 91.00 99 THR A O 1
ATOM 825 N N . PHE A 1 100 ? -0.720 21.643 3.776 1.00 92.81 100 PHE A N 1
ATOM 826 C CA . PHE A 1 100 ? 0.517 21.017 4.262 1.00 92.81 100 PHE A CA 1
ATOM 827 C C . PHE A 1 100 ? 1.506 20.664 3.147 1.00 92.81 100 PHE A C 1
ATOM 829 O O . PHE A 1 100 ? 2.712 20.635 3.394 1.00 92.81 100 PHE A O 1
ATOM 836 N N . THR A 1 101 ? 1.019 20.394 1.936 1.00 90.69 101 THR A N 1
ATOM 837 C CA . THR A 1 101 ? 1.873 20.165 0.762 1.00 90.69 101 THR A CA 1
ATOM 838 C C . THR A 1 101 ? 2.568 21.453 0.336 1.00 90.69 101 THR A C 1
ATOM 840 O O . THR A 1 101 ? 3.764 21.429 0.052 1.00 90.69 101 THR A O 1
ATOM 843 N N . ASP A 1 102 ? 1.853 22.575 0.344 1.00 89.12 102 ASP A N 1
ATOM 844 C CA . ASP A 1 102 ? 2.420 23.889 0.046 1.00 89.12 102 ASP A CA 1
ATOM 845 C C . ASP A 1 102 ? 3.469 24.258 1.100 1.00 89.12 102 ASP A C 1
ATOM 847 O O . ASP A 1 102 ? 4.626 24.489 0.750 1.00 89.12 102 ASP A O 1
ATOM 851 N N . ALA A 1 103 ? 3.146 24.110 2.390 1.00 91.94 103 ALA A N 1
ATOM 852 C CA . ALA A 1 103 ? 4.119 24.305 3.466 1.00 91.94 103 ALA A CA 1
ATOM 853 C C . ALA A 1 103 ? 5.393 23.455 3.278 1.00 91.94 103 ALA A C 1
ATOM 855 O O . ALA A 1 103 ? 6.499 23.961 3.453 1.00 91.94 103 ALA A O 1
ATOM 856 N N . TRP A 1 104 ? 5.264 22.184 2.877 1.00 92.38 104 TRP A N 1
ATOM 857 C CA . TRP A 1 104 ? 6.411 21.325 2.545 1.00 92.38 104 TRP A CA 1
ATOM 858 C C . TRP A 1 104 ? 7.213 21.837 1.343 1.00 92.38 104 TRP A C 1
ATOM 860 O O . TRP A 1 104 ? 8.432 21.738 1.324 1.00 92.38 104 TRP A O 1
ATOM 870 N N . ASN A 1 105 ? 6.564 22.390 0.324 1.00 90.50 105 ASN A N 1
ATOM 871 C CA . ASN A 1 105 ? 7.249 22.832 -0.889 1.00 90.50 105 ASN A CA 1
ATOM 872 C C . ASN A 1 105 ? 7.901 24.212 -0.768 1.00 90.50 105 ASN A C 1
ATOM 874 O O . ASN A 1 105 ? 8.870 24.481 -1.491 1.00 90.50 105 ASN A O 1
ATOM 878 N N . TYR A 1 106 ? 7.385 25.073 0.110 1.00 90.56 106 TYR A N 1
ATOM 879 C CA . TYR A 1 106 ? 7.819 26.462 0.233 1.00 90.56 106 TYR A CA 1
ATOM 880 C C . TYR A 1 106 ? 8.652 26.745 1.479 1.00 90.56 106 TYR A C 1
ATOM 882 O O . TYR A 1 106 ? 9.487 27.645 1.414 1.00 90.56 106 TYR A O 1
ATOM 890 N N . PHE A 1 107 ? 8.527 25.970 2.563 1.00 92.19 107 PHE A N 1
ATOM 891 C CA . PHE A 1 107 ? 9.362 26.165 3.752 1.00 92.19 107 PHE A CA 1
ATOM 892 C C . PHE A 1 107 ? 10.766 25.561 3.585 1.00 92.19 107 PHE A C 1
ATOM 894 O O . PHE A 1 107 ? 10.970 24.626 2.809 1.00 92.19 107 PHE A O 1
ATOM 901 N N . PRO A 1 108 ? 11.775 26.100 4.289 1.00 91.56 108 PRO A N 1
ATOM 902 C CA . PRO A 1 108 ? 13.152 25.642 4.165 1.00 91.56 108 PRO A CA 1
ATOM 903 C C . PRO A 1 108 ? 13.388 24.291 4.849 1.00 91.56 108 PRO A C 1
ATOM 905 O O . PRO A 1 108 ? 12.927 24.059 5.966 1.00 91.56 108 PRO A O 1
ATOM 908 N N . HIS A 1 109 ? 14.209 23.446 4.220 1.00 92.88 109 HIS A N 1
ATOM 909 C CA . HIS A 1 109 ? 14.646 22.155 4.757 1.00 92.88 109 HIS A CA 1
ATOM 910 C C . HIS A 1 109 ? 16.131 22.183 5.105 1.00 92.88 109 HIS A C 1
ATOM 912 O O . HIS A 1 109 ? 16.955 22.669 4.321 1.00 92.88 109 HIS A O 1
ATOM 918 N N . LYS A 1 110 ? 16.520 21.577 6.230 1.00 92.06 110 LYS A N 1
ATOM 919 C CA . LYS A 1 110 ? 17.936 21.400 6.581 1.00 92.06 110 LYS A CA 1
ATOM 920 C C . LYS A 1 110 ? 18.646 20.490 5.580 1.00 92.06 110 LYS A C 1
ATOM 922 O O . LYS A 1 110 ? 19.764 20.809 5.171 1.00 92.06 110 LYS A O 1
ATOM 927 N N . SER A 1 111 ? 17.983 19.420 5.135 1.00 90.06 111 SER A N 1
ATOM 928 C CA . SER A 1 111 ? 18.480 18.495 4.104 1.00 90.06 111 SER A CA 1
ATOM 929 C C . SER A 1 111 ? 18.802 19.193 2.770 1.00 90.06 111 SER A C 1
ATOM 931 O O . SER A 1 111 ? 19.722 18.793 2.058 1.00 90.06 111 SER A O 1
ATOM 933 N N . LEU A 1 112 ? 18.118 20.302 2.466 1.00 88.44 112 LEU A N 1
ATOM 934 C CA . LEU A 1 112 ? 18.317 21.113 1.260 1.00 88.44 112 LEU A CA 1
ATOM 935 C C . LEU A 1 112 ? 19.186 22.358 1.497 1.00 88.44 112 LEU A C 1
ATOM 937 O O . LEU A 1 112 ? 19.173 23.286 0.682 1.00 88.44 112 LEU A O 1
ATOM 941 N N . SER A 1 113 ? 19.971 22.370 2.578 1.00 88.81 113 SER A N 1
ATOM 942 C CA . SER A 1 113 ? 20.841 23.490 2.968 1.00 88.81 113 SER A CA 1
ATOM 943 C C . SER A 1 113 ? 20.068 24.776 3.282 1.00 88.81 113 SER A C 1
ATOM 945 O O . SER A 1 113 ? 20.488 25.867 2.903 1.00 88.81 113 SER A O 1
ATOM 947 N N . GLY A 1 114 ? 18.920 24.644 3.948 1.00 88.38 114 GLY A N 1
ATOM 948 C CA . GLY A 1 114 ? 18.057 25.765 4.321 1.00 88.38 114 GLY A CA 1
ATOM 949 C C . GLY A 1 114 ? 17.233 26.329 3.164 1.00 88.38 114 GLY A C 1
ATOM 950 O O . GLY A 1 114 ? 16.685 27.416 3.301 1.00 88.38 114 GLY A O 1
ATOM 951 N N . LYS A 1 115 ? 17.148 25.615 2.035 1.00 88.88 115 LYS A N 1
ATOM 952 C CA . LYS A 1 115 ? 16.294 25.980 0.897 1.00 88.88 115 LYS A CA 1
ATOM 953 C C . LYS A 1 115 ? 15.021 25.147 0.883 1.00 88.88 115 LYS A C 1
ATOM 955 O O . LYS A 1 115 ? 14.998 24.042 1.425 1.00 88.88 115 LYS A O 1
ATOM 960 N N . SER A 1 116 ? 13.986 25.650 0.229 1.00 90.19 116 SER A N 1
ATOM 961 C CA . SER A 1 116 ? 12.774 24.879 -0.044 1.00 90.19 116 SER A CA 1
ATOM 962 C C . SER A 1 116 ? 12.883 24.077 -1.350 1.00 90.19 116 SER A C 1
ATOM 964 O O . SER A 1 116 ? 13.694 24.422 -2.226 1.00 90.19 116 SER A O 1
ATOM 966 N N . PRO A 1 117 ? 12.080 23.013 -1.532 1.00 89.81 117 PRO A N 1
ATOM 967 C CA . PRO A 1 117 ? 11.982 22.295 -2.799 1.00 89.81 117 PRO A CA 1
ATOM 968 C C . PRO A 1 117 ? 11.710 23.231 -3.980 1.00 89.81 117 PRO A C 1
ATOM 970 O O . PRO A 1 117 ? 12.383 23.142 -5.009 1.00 89.81 117 PRO A O 1
ATOM 973 N N . TYR A 1 118 ? 10.797 24.192 -3.811 1.00 87.94 118 TYR A N 1
ATOM 974 C CA . TYR A 1 118 ? 10.489 25.183 -4.840 1.00 87.94 118 TYR A CA 1
ATOM 975 C C . TYR A 1 118 ? 11.713 26.027 -5.229 1.00 87.94 118 TYR A C 1
ATOM 977 O O . TYR A 1 118 ? 11.985 26.230 -6.416 1.00 87.94 118 TYR A O 1
ATOM 985 N N . GLN A 1 119 ? 12.503 26.477 -4.250 1.00 84.94 119 GLN A N 1
ATOM 986 C CA . GLN A 1 119 ? 13.732 27.231 -4.517 1.00 84.94 119 GLN A CA 1
ATOM 987 C C . GLN A 1 119 ? 14.768 26.392 -5.271 1.00 84.94 119 GLN A C 1
ATOM 989 O O . GLN A 1 119 ? 15.350 26.883 -6.237 1.00 84.94 119 GLN A O 1
ATOM 994 N N . LYS A 1 120 ? 14.964 25.123 -4.889 1.00 85.81 120 LYS A N 1
ATOM 995 C CA . LYS A 1 120 ? 15.880 24.205 -5.591 1.00 85.81 120 LYS A CA 1
ATOM 996 C C . LYS A 1 120 ? 15.490 24.016 -7.054 1.00 85.81 120 LYS A C 1
ATOM 998 O O . LYS A 1 120 ? 16.346 24.061 -7.934 1.00 85.81 120 LYS A O 1
ATOM 1003 N N . VAL A 1 121 ? 14.196 23.864 -7.313 1.00 84.44 121 VAL A N 1
ATOM 1004 C CA . VAL A 1 121 ? 13.656 23.750 -8.669 1.00 84.44 121 VAL A CA 1
ATOM 1005 C C . VAL A 1 121 ? 13.887 25.046 -9.455 1.00 84.44 121 VAL A C 1
ATOM 1007 O O . VAL A 1 121 ? 14.388 25.013 -10.576 1.00 84.44 121 VAL A O 1
ATOM 1010 N N . LYS A 1 122 ? 13.605 26.208 -8.859 1.00 82.38 122 LYS A N 1
ATOM 1011 C CA . LYS A 1 122 ? 13.826 27.518 -9.493 1.00 82.38 122 LYS A CA 1
ATOM 1012 C C . LYS A 1 122 ? 15.302 27.790 -9.797 1.00 82.38 122 LYS A C 1
ATOM 1014 O O . LYS A 1 122 ? 15.600 28.433 -10.798 1.00 82.38 122 LYS A O 1
ATOM 1019 N N . GLU A 1 123 ? 16.215 27.326 -8.950 1.00 82.56 123 GLU A N 1
ATOM 1020 C CA . GLU A 1 123 ? 17.661 27.397 -9.190 1.00 82.56 123 GLU A CA 1
ATOM 1021 C C . GLU A 1 123 ? 18.079 26.519 -10.368 1.00 82.56 123 GLU A C 1
ATOM 1023 O O . GLU A 1 123 ? 18.758 27.012 -11.264 1.00 82.56 123 GLU A O 1
ATOM 1028 N N . ALA A 1 124 ? 17.583 25.280 -10.428 1.00 77.19 124 ALA A N 1
ATOM 1029 C CA . ALA A 1 124 ? 17.823 24.381 -11.556 1.00 77.19 124 ALA A CA 1
ATOM 1030 C C . ALA A 1 124 ? 17.316 24.952 -12.895 1.00 77.19 124 ALA A C 1
ATOM 1032 O O . ALA A 1 124 ? 17.912 24.698 -13.935 1.00 77.19 124 ALA A O 1
ATOM 1033 N N . TYR A 1 125 ? 16.249 25.760 -12.877 1.00 69.12 125 TYR A N 1
ATOM 1034 C CA . TYR A 1 125 ? 15.721 26.438 -14.069 1.00 69.12 125 TYR A CA 1
ATOM 1035 C C . TYR A 1 125 ? 16.397 27.779 -14.408 1.00 69.12 125 TYR A C 1
ATOM 1037 O O . TYR A 1 125 ? 16.170 28.310 -15.495 1.00 69.12 125 TYR A O 1
ATOM 1045 N N . LYS A 1 126 ? 17.185 28.368 -13.496 1.00 67.25 126 LYS A N 1
ATOM 1046 C CA . LYS A 1 126 ? 17.932 29.618 -13.744 1.00 67.25 126 LYS A CA 1
ATOM 1047 C C . LYS A 1 126 ? 19.276 29.382 -14.425 1.00 67.25 126 LYS A C 1
ATOM 1049 O O . LYS A 1 126 ? 19.818 30.321 -15.005 1.00 67.25 126 LYS A O 1
ATOM 1054 N N . GLU A 1 127 ? 19.807 28.166 -14.369 1.00 48.41 127 GLU A N 1
ATOM 1055 C CA . GLU A 1 127 ? 20.918 27.774 -15.226 1.00 48.41 127 GLU A CA 1
ATOM 1056 C C . GLU A 1 127 ? 20.367 27.537 -16.639 1.00 48.41 127 GLU A C 1
ATOM 1058 O O . GLU A 1 127 ? 19.518 26.660 -16.821 1.00 48.41 127 GLU A O 1
ATOM 1063 N N . PRO A 1 128 ? 20.765 28.329 -17.655 1.00 44.06 128 PRO A N 1
ATOM 1064 C CA . PRO A 1 128 ? 20.336 28.049 -19.012 1.00 44.06 128 PRO A CA 1
ATOM 1065 C C . PRO A 1 128 ? 20.868 26.661 -19.385 1.00 44.06 128 PRO A C 1
ATOM 1067 O O . PRO A 1 128 ? 22.070 26.424 -19.218 1.00 44.06 128 PRO A O 1
ATOM 1070 N N . PRO A 1 129 ? 20.032 25.744 -19.901 1.00 46.78 129 PRO A N 1
ATOM 1071 C CA . PRO A 1 129 ? 20.559 24.533 -20.500 1.00 46.78 129 PRO A CA 1
ATOM 1072 C C . PRO A 1 129 ? 21.522 24.976 -21.601 1.00 46.78 129 PRO A C 1
ATOM 1074 O O . PRO A 1 129 ? 21.127 25.675 -22.537 1.00 46.78 129 PRO A O 1
ATOM 1077 N N . GLN A 1 130 ? 22.804 24.638 -21.457 1.00 48.03 130 GLN A N 1
ATOM 1078 C CA . GLN A 1 130 ? 23.770 24.816 -22.529 1.00 48.03 130 GLN A CA 1
ATOM 1079 C C . GLN A 1 130 ? 23.236 24.058 -23.745 1.00 48.03 130 GLN A C 1
ATOM 1081 O O . GLN A 1 130 ? 23.196 22.836 -23.735 1.00 48.03 130 GLN A O 1
ATOM 1086 N N . ASN A 1 131 ? 22.778 24.815 -24.744 1.00 44.31 131 ASN A N 1
ATOM 1087 C CA . ASN A 1 131 ? 22.531 24.412 -26.124 1.00 44.31 131 ASN A CA 1
ATOM 1088 C C . ASN A 1 131 ? 22.222 22.925 -26.340 1.00 44.31 131 ASN A C 1
ATOM 1090 O O . ASN A 1 131 ? 23.021 22.193 -26.915 1.00 44.31 131 ASN A O 1
ATOM 1094 N N . GLU A 1 132 ? 21.002 22.520 -26.018 1.00 45.22 132 GLU A N 1
ATOM 1095 C CA . GLU A 1 132 ? 20.353 21.480 -26.799 1.00 45.22 132 GLU A CA 1
ATOM 1096 C C . GLU A 1 132 ? 19.101 22.114 -27.391 1.00 45.22 132 GLU A C 1
ATOM 1098 O O . GLU A 1 132 ? 18.128 22.421 -26.702 1.00 45.22 132 GLU A O 1
ATOM 1103 N N . THR A 1 133 ? 19.135 22.333 -28.706 1.00 43.19 133 THR A N 1
ATOM 1104 C CA . THR A 1 133 ? 17.919 22.354 -29.525 1.00 43.19 133 THR A CA 1
ATOM 1105 C C . THR A 1 133 ? 17.013 21.211 -29.052 1.00 43.19 133 THR A C 1
ATOM 1107 O O . THR A 1 133 ? 17.546 20.188 -28.614 1.00 43.19 133 THR A O 1
ATOM 1110 N N . PRO A 1 134 ? 15.674 21.313 -29.137 1.00 43.22 134 PRO A N 1
ATOM 1111 C CA . PRO A 1 134 ? 14.810 20.169 -28.899 1.00 43.22 134 PRO A CA 1
ATOM 1112 C C . PRO A 1 134 ? 15.046 19.174 -30.042 1.00 43.22 134 PRO A C 1
ATOM 1114 O O . PRO A 1 134 ? 14.258 19.056 -30.980 1.00 43.22 134 PRO A O 1
ATOM 1117 N N . SER A 1 135 ? 16.177 18.468 -29.993 1.00 47.56 135 SER A N 1
ATOM 1118 C CA . SER A 1 135 ? 16.315 17.182 -30.629 1.00 47.56 135 SER A CA 1
ATOM 1119 C C . SER A 1 135 ? 15.141 16.380 -30.094 1.00 47.56 135 SER A C 1
ATOM 1121 O O . SER A 1 135 ? 14.713 16.544 -28.947 1.00 47.56 135 SER A O 1
ATOM 1123 N N . LYS A 1 136 ? 14.542 15.570 -30.956 1.00 51.88 136 LYS A N 1
ATOM 1124 C CA . LYS A 1 136 ? 13.626 14.530 -30.515 1.00 51.88 136 LYS A CA 1
ATOM 1125 C C . LYS A 1 136 ? 14.407 13.690 -29.502 1.00 51.88 136 LYS A C 1
ATOM 1127 O O . LYS A 1 136 ? 15.120 12.786 -29.919 1.00 51.88 136 LYS A O 1
ATOM 1132 N N . LYS A 1 137 ? 14.369 14.048 -28.214 1.00 59.06 137 LYS A N 1
ATOM 1133 C CA . LYS A 1 137 ? 15.014 13.290 -27.150 1.00 59.06 137 LYS A CA 1
ATOM 1134 C C . LYS A 1 137 ? 14.272 11.977 -27.137 1.00 59.06 137 LYS A C 1
ATOM 1136 O O . LYS A 1 137 ? 13.138 11.902 -26.667 1.00 59.06 137 LYS A O 1
ATOM 1141 N N . GLU A 1 138 ? 14.872 10.986 -27.784 1.00 64.06 138 GLU A N 1
ATOM 1142 C CA . GLU A 1 138 ? 14.445 9.612 -27.640 1.00 64.06 138 GLU A CA 1
ATOM 1143 C C . GLU A 1 138 ? 14.367 9.360 -26.140 1.00 64.06 138 GLU A C 1
ATOM 1145 O O . GLU A 1 138 ? 15.284 9.698 -25.386 1.00 64.06 138 GLU A O 1
ATOM 1150 N N . MET A 1 139 ? 13.194 8.907 -25.705 1.00 73.44 139 MET A N 1
ATOM 1151 C CA . MET A 1 139 ? 12.953 8.613 -24.304 1.00 73.44 139 MET A CA 1
ATOM 1152 C C . MET A 1 139 ? 14.082 7.708 -23.806 1.00 73.44 139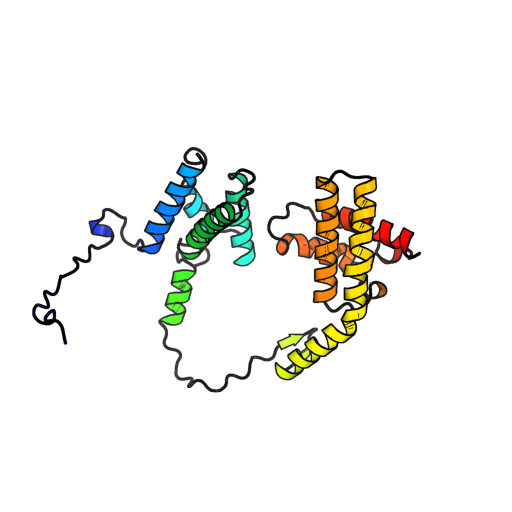 MET A C 1
ATOM 1154 O O . MET A 1 139 ? 14.445 6.774 -24.529 1.00 73.44 139 MET A O 1
ATOM 1158 N N . PRO A 1 140 ? 14.643 7.981 -22.615 1.00 82.31 140 PRO A N 1
ATOM 1159 C CA . PRO A 1 140 ? 15.756 7.200 -22.107 1.00 82.31 140 PRO A CA 1
ATOM 1160 C C . PRO A 1 140 ? 15.370 5.723 -22.070 1.00 82.31 140 PRO A C 1
ATOM 1162 O O . PRO A 1 140 ? 14.210 5.374 -21.818 1.00 82.31 140 PRO A O 1
ATOM 1165 N N . ASN A 1 141 ? 16.350 4.860 -22.323 1.00 83.88 141 ASN A N 1
ATOM 1166 C CA . ASN A 1 141 ? 16.148 3.430 -22.180 1.00 83.88 141 ASN A CA 1
ATOM 1167 C C . ASN A 1 141 ? 15.696 3.111 -20.753 1.00 83.88 141 ASN A C 1
ATOM 1169 O O . ASN A 1 141 ? 16.111 3.742 -19.777 1.00 83.88 141 ASN A O 1
ATOM 1173 N N . VAL A 1 142 ? 14.837 2.109 -20.643 1.00 81.69 142 VAL A N 1
ATOM 1174 C CA . VAL A 1 142 ? 14.306 1.635 -19.371 1.00 81.69 142 VAL A CA 1
ATOM 1175 C C . VAL A 1 142 ? 14.892 0.271 -19.059 1.00 81.69 142 VAL A C 1
ATOM 1177 O O . VAL A 1 142 ? 15.064 -0.561 -19.946 1.00 81.69 142 VAL A O 1
ATOM 1180 N N . VAL A 1 143 ? 15.186 0.025 -17.785 1.00 77.44 143 VAL A N 1
ATOM 1181 C CA . VAL A 1 143 ? 15.686 -1.271 -17.322 1.00 77.44 143 VAL A CA 1
ATOM 1182 C C . VAL A 1 143 ? 14.552 -2.024 -16.639 1.00 77.44 143 VAL A C 1
ATOM 1184 O O . VAL A 1 143 ? 14.062 -1.605 -15.591 1.00 77.44 143 VAL A O 1
ATOM 1187 N N . VAL A 1 144 ? 14.148 -3.158 -17.211 1.00 69.56 144 VAL A N 1
ATOM 1188 C CA . VAL A 1 144 ? 13.108 -4.034 -16.655 1.00 69.56 144 VAL A CA 1
ATOM 1189 C C . VAL A 1 144 ? 13.719 -5.398 -16.368 1.00 69.56 144 VAL A C 1
ATOM 1191 O O . VAL A 1 144 ? 14.201 -6.076 -17.269 1.00 69.56 144 VAL A O 1
ATOM 1194 N N . GLY A 1 145 ? 13.737 -5.803 -15.095 1.00 66.62 145 GLY A N 1
ATOM 1195 C CA . GLY A 1 145 ? 14.314 -7.093 -14.693 1.00 66.62 145 GLY A CA 1
ATOM 1196 C C . GLY A 1 145 ? 15.810 -7.237 -15.012 1.00 66.62 145 GLY A C 1
ATOM 1197 O O . GLY A 1 145 ? 16.273 -8.347 -15.247 1.00 66.62 145 GLY A O 1
ATOM 1198 N N . GLY A 1 146 ? 16.551 -6.124 -15.054 1.00 74.62 146 GLY A N 1
ATOM 1199 C CA . GLY A 1 146 ? 17.971 -6.096 -15.426 1.00 74.62 146 GLY A CA 1
ATOM 1200 C C . GLY A 1 146 ? 18.238 -6.044 -16.933 1.00 74.62 146 GLY A C 1
ATOM 1201 O O . GLY A 1 146 ? 19.397 -6.037 -17.331 1.00 74.62 146 GLY A O 1
ATOM 1202 N N . ILE A 1 147 ? 17.192 -5.988 -17.765 1.00 75.94 147 ILE A N 1
ATOM 1203 C CA . ILE A 1 147 ? 17.307 -5.856 -19.219 1.00 75.94 147 ILE A CA 1
ATOM 1204 C C . ILE A 1 147 ? 17.009 -4.410 -19.600 1.00 75.94 147 ILE A C 1
ATOM 1206 O O . ILE A 1 147 ? 15.915 -3.913 -19.335 1.00 75.94 147 ILE A O 1
ATOM 1210 N N . GLU A 1 148 ? 17.980 -3.749 -20.218 1.00 87.50 148 GLU A N 1
ATOM 1211 C CA . GLU A 1 148 ? 17.803 -2.431 -20.816 1.00 87.50 148 GLU A CA 1
ATOM 1212 C C . GLU A 1 148 ? 17.051 -2.560 -22.149 1.00 87.50 148 GLU A C 1
ATOM 1214 O O . GLU A 1 148 ? 17.391 -3.401 -22.981 1.00 87.50 148 GLU A O 1
ATOM 1219 N N . MET A 1 149 ? 16.008 -1.756 -22.339 1.00 87.12 149 MET A N 1
ATOM 1220 C CA . MET A 1 149 ? 15.192 -1.735 -23.554 1.00 87.12 149 MET A CA 1
ATOM 1221 C C . MET A 1 149 ? 14.779 -0.307 -23.900 1.00 87.12 149 MET A C 1
ATOM 1223 O O . MET A 1 149 ? 14.617 0.540 -23.015 1.00 87.12 149 MET A O 1
ATOM 1227 N N . ASN A 1 150 ? 14.581 -0.034 -25.187 1.00 91.31 150 ASN A N 1
ATOM 1228 C CA . ASN A 1 150 ? 14.096 1.278 -25.611 1.00 91.31 150 ASN A CA 1
ATOM 1229 C C . ASN A 1 150 ? 12.593 1.433 -25.316 1.00 91.31 150 ASN A C 1
ATOM 1231 O O . ASN A 1 150 ? 11.870 0.470 -25.048 1.00 91.31 150 ASN A O 1
ATOM 1235 N N . TRP A 1 151 ? 12.087 2.663 -25.398 1.00 83.56 151 TRP A N 1
ATOM 1236 C CA . TRP A 1 151 ? 10.696 2.945 -25.041 1.00 83.56 151 TRP A CA 1
ATOM 1237 C C . TRP A 1 151 ? 9.657 2.205 -25.900 1.00 83.56 151 TRP A C 1
ATOM 1239 O O . TRP A 1 151 ? 8.618 1.774 -25.402 1.00 83.56 151 TRP A O 1
ATOM 1249 N N . LYS A 1 152 ? 9.941 2.000 -27.190 1.00 84.69 152 LYS A N 1
ATOM 1250 C CA . LYS A 1 152 ? 9.038 1.273 -28.095 1.00 84.69 152 LYS A CA 1
ATOM 1251 C C . LYS A 1 152 ? 8.938 -0.203 -27.705 1.00 84.69 152 LYS A C 1
ATOM 1253 O O . LYS A 1 152 ? 7.845 -0.771 -27.735 1.00 84.69 152 LYS A O 1
ATOM 1258 N N . GLU A 1 153 ? 10.058 -0.818 -27.339 1.00 84.56 153 GLU A N 1
ATOM 1259 C CA . GLU A 1 153 ? 10.111 -2.192 -26.826 1.00 84.56 153 GLU A CA 1
ATOM 1260 C C . GLU A 1 153 ? 9.377 -2.310 -25.491 1.00 84.56 153 GLU A C 1
ATOM 1262 O O . GLU A 1 153 ? 8.570 -3.224 -25.311 1.00 84.56 153 GLU A O 1
ATOM 1267 N N . TYR A 1 154 ? 9.577 -1.340 -24.600 1.00 81.25 154 TYR A N 1
ATOM 1268 C CA . TYR A 1 154 ? 8.876 -1.270 -23.324 1.00 81.25 154 TYR A CA 1
ATOM 1269 C C . TYR A 1 154 ? 7.355 -1.179 -23.494 1.00 81.25 154 TYR A C 1
ATOM 1271 O O . TYR A 1 154 ? 6.614 -1.954 -22.889 1.00 81.25 154 TYR A O 1
ATOM 1279 N N . GLU A 1 155 ? 6.861 -0.309 -24.378 1.00 81.75 155 GLU A N 1
ATOM 1280 C CA . GLU A 1 155 ? 5.426 -0.222 -24.673 1.00 81.75 155 GLU A CA 1
ATOM 1281 C C . GLU A 1 155 ? 4.858 -1.533 -25.233 1.00 81.75 155 GLU A C 1
ATOM 1283 O O . GLU A 1 155 ? 3.744 -1.942 -24.885 1.00 81.75 155 GLU A O 1
ATOM 1288 N N . GLN A 1 156 ? 5.601 -2.208 -26.116 1.00 85.06 156 GLN A N 1
ATOM 1289 C CA . GLN A 1 156 ? 5.192 -3.507 -26.653 1.00 85.06 156 GLN A CA 1
ATOM 1290 C C . GLN A 1 156 ? 5.159 -4.580 -25.563 1.00 85.06 156 GLN A C 1
ATOM 1292 O O . GLN A 1 156 ? 4.209 -5.370 -25.510 1.00 85.06 156 GLN A O 1
ATOM 1297 N N . MET A 1 157 ? 6.153 -4.580 -24.673 1.00 86.56 157 MET A N 1
ATOM 1298 C CA . MET A 1 157 ? 6.202 -5.456 -23.509 1.00 86.56 157 MET A CA 1
ATOM 1299 C C . MET A 1 157 ? 4.989 -5.222 -22.604 1.00 86.56 157 MET A C 1
ATOM 1301 O O . MET A 1 157 ? 4.302 -6.189 -22.280 1.00 86.56 157 MET A O 1
ATOM 1305 N N . LEU A 1 158 ? 4.658 -3.969 -22.270 1.00 83.44 158 LEU A N 1
ATOM 1306 C CA . LEU A 1 158 ? 3.481 -3.634 -21.458 1.00 83.44 158 LEU A CA 1
ATOM 1307 C C . LEU A 1 158 ? 2.176 -4.112 -22.107 1.00 83.44 158 LEU A C 1
ATOM 1309 O O . LEU A 1 158 ? 1.346 -4.736 -21.446 1.00 83.44 158 LEU A O 1
ATOM 1313 N N . LYS A 1 159 ? 2.006 -3.899 -23.420 1.00 85.50 159 LYS A N 1
ATOM 1314 C CA . LYS A 1 159 ? 0.828 -4.389 -24.162 1.00 85.50 159 LYS A CA 1
ATOM 1315 C C . LYS A 1 159 ? 0.727 -5.913 -24.135 1.00 85.50 159 LYS A C 1
ATOM 1317 O O . LYS A 1 159 ? -0.374 -6.455 -24.031 1.00 85.50 159 LYS A O 1
ATOM 1322 N N . LYS A 1 160 ? 1.856 -6.618 -24.255 1.00 86.94 160 LYS A N 1
ATOM 1323 C CA . LYS A 1 160 ? 1.897 -8.082 -24.162 1.00 86.94 160 LYS A CA 1
ATOM 1324 C C . LYS A 1 160 ? 1.578 -8.543 -22.740 1.00 86.94 160 LYS A C 1
ATOM 1326 O O . LYS A 1 160 ? 0.768 -9.451 -22.583 1.00 86.94 160 LYS A O 1
ATOM 1331 N N . MET A 1 161 ? 2.157 -7.897 -21.730 1.00 82.56 161 MET A N 1
ATOM 1332 C CA . MET A 1 161 ? 1.917 -8.191 -20.318 1.00 82.56 161 MET A CA 1
ATOM 1333 C C . MET A 1 161 ? 0.436 -8.035 -19.965 1.00 82.56 161 MET A C 1
ATOM 1335 O O . MET A 1 161 ? -0.147 -8.980 -19.447 1.00 82.56 161 MET A O 1
ATOM 1339 N N . GLU A 1 162 ? -0.201 -6.919 -20.336 1.00 84.94 162 GLU A N 1
ATOM 1340 C CA . GLU A 1 162 ? -1.629 -6.685 -20.064 1.00 84.94 162 GLU A CA 1
ATOM 1341 C C . GLU A 1 162 ? -2.510 -7.772 -20.704 1.00 84.94 162 GLU A C 1
ATOM 1343 O O . GLU A 1 162 ? -3.431 -8.284 -20.069 1.00 84.94 162 GLU A O 1
ATOM 1348 N N . LYS A 1 163 ? -2.196 -8.193 -21.940 1.00 87.38 163 LYS A N 1
ATOM 1349 C CA . LYS A 1 163 ? -2.918 -9.289 -22.610 1.00 87.38 163 LYS A CA 1
ATOM 1350 C C . LYS A 1 163 ? -2.773 -10.618 -21.871 1.00 87.38 163 LYS A C 1
ATOM 1352 O O . LYS A 1 163 ? -3.763 -11.327 -21.714 1.00 87.38 163 LYS A O 1
ATOM 1357 N N . VAL A 1 164 ? -1.561 -10.959 -21.432 1.00 87.56 164 VAL A N 1
ATOM 1358 C CA . VAL A 1 164 ? -1.299 -12.220 -20.718 1.00 87.56 164 VAL A CA 1
ATOM 1359 C C . VAL A 1 164 ? -1.898 -12.189 -19.308 1.00 87.56 164 VAL A C 1
ATOM 1361 O O . VAL A 1 164 ? -2.398 -13.204 -18.838 1.00 87.56 164 VAL A O 1
ATOM 1364 N N . GLN A 1 165 ? -1.916 -11.029 -18.649 1.00 91.38 165 GLN A N 1
ATOM 1365 C CA . GLN A 1 165 ? -2.516 -10.858 -17.324 1.00 91.38 165 GLN A CA 1
ATOM 1366 C C . GLN A 1 165 ? -4.045 -10.791 -17.344 1.00 91.38 165 GLN A C 1
ATOM 1368 O O . GLN A 1 165 ? -4.665 -10.998 -16.302 1.00 91.38 165 GLN A O 1
ATOM 1373 N N . ALA A 1 166 ? -4.673 -10.514 -18.491 1.00 93.69 166 ALA A N 1
ATOM 1374 C CA . ALA A 1 166 ? -6.114 -10.284 -18.577 1.00 93.69 166 ALA A CA 1
ATOM 1375 C C . ALA A 1 166 ? -6.980 -11.398 -17.946 1.00 93.69 166 ALA A C 1
ATOM 1377 O O . ALA A 1 166 ? -7.900 -11.050 -17.198 1.00 93.69 166 ALA A O 1
ATOM 1378 N N . PRO A 1 167 ? -6.717 -12.707 -18.154 1.00 95.94 167 PRO A N 1
ATOM 1379 C CA . PRO A 1 167 ? -7.494 -13.769 -17.510 1.00 95.94 167 PRO A CA 1
ATOM 1380 C C . PRO A 1 167 ? -7.367 -13.743 -15.985 1.00 95.94 167 PRO A C 1
ATOM 1382 O O . PRO A 1 167 ? -8.366 -13.828 -15.276 1.00 95.94 167 PRO A O 1
ATOM 1385 N N . PHE A 1 168 ? -6.150 -13.552 -15.478 1.00 96.19 168 PHE A N 1
ATOM 1386 C CA . PHE A 1 168 ? -5.881 -13.521 -14.045 1.00 96.19 168 PHE A CA 1
ATOM 1387 C C . PHE A 1 168 ? -6.469 -12.282 -13.375 1.00 96.19 168 PHE A C 1
ATOM 1389 O O . PHE A 1 168 ? -7.143 -12.387 -12.355 1.00 96.19 168 PHE A O 1
ATOM 1396 N N . LYS A 1 169 ? -6.326 -11.116 -14.008 1.00 95.31 169 LYS A N 1
ATOM 1397 C CA . LYS A 1 169 ? -6.961 -9.863 -13.587 1.00 95.31 169 LYS A CA 1
ATOM 1398 C C . LYS A 1 169 ? -8.485 -9.979 -13.574 1.00 95.31 169 LYS A C 1
ATOM 1400 O O . LYS A 1 169 ? -9.127 -9.457 -12.664 1.00 95.31 169 LYS A O 1
ATOM 1405 N N . LYS A 1 170 ? -9.072 -10.669 -14.560 1.00 97.31 170 LYS A N 1
ATOM 1406 C CA . LYS A 1 170 ? -10.514 -10.944 -14.601 1.00 97.31 170 LYS A CA 1
ATOM 1407 C C . LYS A 1 170 ? -10.935 -11.818 -13.421 1.00 97.31 170 LYS A C 1
ATOM 1409 O O . LYS A 1 170 ? -11.877 -11.433 -12.741 1.00 97.31 170 LYS A O 1
ATOM 1414 N N . TRP A 1 171 ? -10.226 -12.916 -13.166 1.00 97.31 171 TRP A N 1
ATOM 1415 C CA . TRP A 1 171 ? -10.500 -13.808 -12.035 1.00 97.31 171 TRP A CA 1
ATOM 1416 C C . TRP A 1 171 ? -10.403 -13.080 -10.686 1.00 97.31 171 TRP A C 1
ATOM 1418 O O . TRP A 1 171 ? -11.328 -13.148 -9.883 1.00 97.31 171 TRP A O 1
ATOM 1428 N N . ILE A 1 172 ? -9.348 -12.281 -10.474 1.00 97.44 172 ILE A N 1
ATOM 1429 C CA . ILE A 1 172 ? -9.179 -11.470 -9.255 1.00 97.44 172 ILE A CA 1
ATOM 1430 C C . ILE A 1 172 ? -10.392 -10.556 -9.031 1.00 97.44 172 ILE A C 1
ATOM 1432 O O . ILE A 1 172 ? -10.943 -10.510 -7.933 1.00 97.44 172 ILE A O 1
ATOM 1436 N N . LYS A 1 173 ? -10.798 -9.811 -10.068 1.00 96.94 173 LYS A N 1
ATOM 1437 C CA . LYS A 1 173 ? -11.820 -8.760 -9.946 1.00 96.94 173 LYS A CA 1
ATOM 1438 C C . LYS A 1 173 ? -13.252 -9.280 -9.930 1.00 96.94 173 LYS A C 1
ATOM 1440 O O . LYS A 1 173 ? -14.100 -8.643 -9.316 1.00 96.94 173 LYS A O 1
ATOM 1445 N N . LYS A 1 174 ? -13.539 -10.347 -10.676 1.00 96.56 174 LYS A N 1
ATOM 1446 C CA . LYS A 1 174 ? -14.909 -10.849 -10.848 1.00 96.56 174 LYS A CA 1
ATOM 1447 C C . LYS A 1 174 ? -15.265 -11.954 -9.871 1.00 96.56 174 LYS A C 1
ATOM 1449 O O . LYS A 1 174 ? -16.426 -12.024 -9.489 1.00 96.56 174 LYS A O 1
ATOM 1454 N N . ASP A 1 175 ? -14.279 -12.747 -9.468 1.00 95.94 175 ASP A N 1
ATOM 1455 C CA . ASP A 1 175 ? -14.519 -13.969 -8.7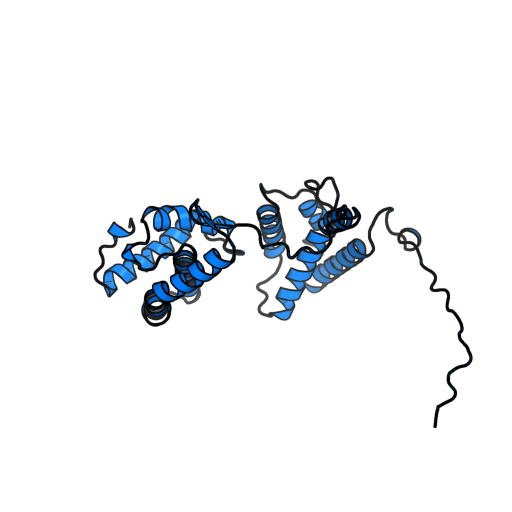14 1.00 95.94 175 ASP A CA 1
ATOM 1456 C C . ASP A 1 175 ? -13.882 -13.836 -7.322 1.00 95.94 175 ASP A C 1
ATOM 1458 O O . ASP A 1 175 ? -14.580 -13.652 -6.327 1.00 95.94 175 ASP A O 1
ATOM 1462 N N . LEU A 1 176 ? -12.547 -13.784 -7.246 1.00 97.88 176 LEU A N 1
ATOM 1463 C CA . LEU A 1 176 ? -11.830 -13.904 -5.975 1.00 97.88 176 LEU A CA 1
ATOM 1464 C C . LEU A 1 176 ? -12.145 -12.795 -4.959 1.00 97.88 176 LEU A C 1
ATOM 1466 O O . LEU A 1 176 ? -12.486 -13.094 -3.815 1.00 97.88 176 LEU A O 1
ATOM 1470 N N . LEU A 1 177 ? -11.947 -11.522 -5.324 1.00 98.00 177 LEU A N 1
ATOM 1471 C CA . LEU A 1 177 ? -12.095 -10.416 -4.371 1.00 98.00 177 LEU A CA 1
ATOM 1472 C C . LEU A 1 177 ? -13.548 -10.254 -3.893 1.00 98.00 177 LEU A C 1
ATOM 1474 O O . LEU A 1 177 ? -13.737 -10.178 -2.677 1.00 98.00 177 LEU A O 1
ATOM 1478 N N . PRO A 1 178 ? -14.574 -10.257 -4.771 1.00 98.06 178 PRO A N 1
ATOM 1479 C CA . PRO A 1 178 ? -15.967 -10.198 -4.325 1.00 98.06 178 PRO A CA 1
ATOM 1480 C C . PRO A 1 178 ? -16.356 -11.345 -3.383 1.00 98.06 178 PRO A C 1
ATOM 1482 O O . PRO A 1 178 ? -16.989 -11.112 -2.350 1.00 98.06 178 PRO A O 1
ATOM 1485 N N . GLU A 1 179 ? -15.948 -12.580 -3.691 1.00 98.12 179 GLU A N 1
ATOM 1486 C CA . GLU A 1 179 ? -16.231 -13.733 -2.829 1.00 98.12 179 GLU A CA 1
ATOM 1487 C C . GLU A 1 179 ? -15.500 -13.640 -1.488 1.00 98.12 179 GLU A C 1
ATOM 1489 O O . GLU A 1 179 ? -16.081 -13.949 -0.444 1.00 98.12 179 GLU A O 1
ATOM 1494 N N . TYR A 1 180 ? -14.253 -13.162 -1.492 1.00 98.50 180 TYR A N 1
ATOM 1495 C CA . TYR A 1 180 ? -13.489 -12.958 -0.267 1.00 98.50 180 TYR A CA 1
ATOM 1496 C C . TYR A 1 180 ? -14.117 -11.885 0.628 1.00 98.50 180 TYR A C 1
ATOM 1498 O O . TYR A 1 180 ? -14.222 -12.073 1.842 1.00 98.50 180 TYR A O 1
ATOM 1506 N N . GLU A 1 181 ? -14.586 -10.776 0.051 1.00 98.19 181 GLU A N 1
ATOM 1507 C CA . GLU A 1 181 ? -15.307 -9.749 0.807 1.00 98.19 181 GLU A CA 1
ATOM 1508 C C . GLU A 1 181 ? -16.578 -10.327 1.440 1.00 98.19 181 GLU A C 1
ATOM 1510 O O . GLU A 1 181 ? -16.825 -10.141 2.636 1.00 98.19 181 GLU A O 1
ATOM 1515 N N . HIS A 1 182 ? -17.356 -11.087 0.662 1.00 97.88 182 HIS A N 1
ATOM 1516 C CA . HIS A 1 182 ? -18.552 -11.758 1.160 1.00 97.88 182 HIS A CA 1
ATOM 1517 C C . HIS A 1 182 ? -18.227 -12.751 2.286 1.00 97.88 182 HIS A C 1
ATOM 1519 O O . HIS A 1 182 ? -18.930 -12.786 3.297 1.00 97.88 182 HIS A O 1
ATOM 1525 N N . TYR A 1 183 ? -17.146 -13.524 2.153 1.00 97.81 183 TYR A N 1
ATOM 1526 C CA . TYR A 1 183 ? -16.650 -14.421 3.196 1.00 97.81 183 TYR A CA 1
ATOM 1527 C C . TYR A 1 183 ? -16.308 -13.667 4.488 1.00 97.81 183 TYR A C 1
ATOM 1529 O O . TYR A 1 183 ? -16.746 -14.069 5.566 1.00 97.81 183 TYR A O 1
ATOM 1537 N N . LEU A 1 184 ? -15.593 -12.541 4.396 1.00 98.00 184 LEU A N 1
ATOM 1538 C CA . LEU A 1 184 ? -15.239 -11.734 5.566 1.00 98.00 184 LEU A CA 1
ATOM 1539 C C . LEU A 1 184 ? -16.481 -11.176 6.278 1.00 98.00 184 LEU A C 1
ATOM 1541 O O . LEU A 1 184 ? -16.547 -11.207 7.509 1.00 98.00 184 LEU A O 1
ATOM 1545 N N . ARG A 1 185 ? -17.483 -10.711 5.523 1.00 98.06 185 ARG A N 1
ATOM 1546 C CA . ARG A 1 185 ? -18.721 -10.129 6.076 1.00 98.06 185 ARG A CA 1
ATOM 1547 C C . ARG A 1 185 ? -19.558 -11.112 6.897 1.00 98.06 185 ARG A C 1
ATOM 1549 O O . ARG A 1 185 ? -20.363 -10.673 7.709 1.00 98.06 185 ARG A O 1
ATOM 1556 N N . LYS A 1 186 ? -19.357 -12.425 6.739 1.00 97.00 186 LYS A N 1
ATOM 1557 C CA . LYS A 1 186 ? -20.048 -13.445 7.551 1.00 97.00 186 LYS A CA 1
ATOM 1558 C C . LYS A 1 186 ? -19.582 -13.474 9.006 1.00 97.00 186 LYS A C 1
ATOM 1560 O O . LYS A 1 186 ? -20.353 -13.8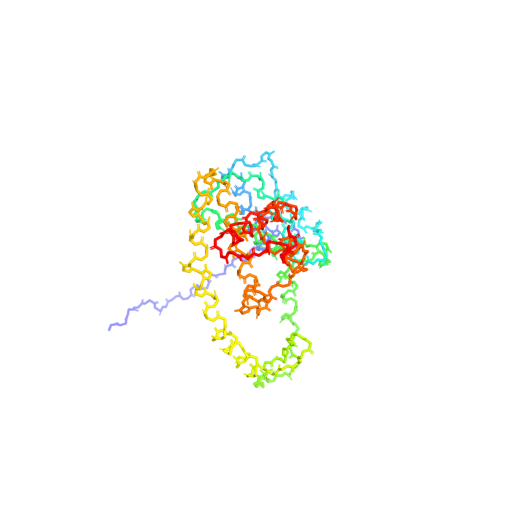68 9.874 1.00 97.00 186 LYS A O 1
ATOM 1565 N N . SER A 1 187 ? -18.336 -13.076 9.262 1.00 94.44 187 SER A N 1
ATOM 1566 C CA . SER A 1 187 ? -17.666 -13.336 10.544 1.00 94.44 187 SER A CA 1
ATOM 1567 C C . SER A 1 187 ? -17.052 -12.092 11.186 1.00 94.44 187 SER A C 1
ATOM 1569 O O . SER A 1 187 ? -16.550 -12.170 12.307 1.00 94.44 187 SER A O 1
ATOM 1571 N N . TYR A 1 188 ? -17.059 -10.950 10.494 1.00 96.94 188 TYR A N 1
ATOM 1572 C CA . TYR A 1 188 ? -16.354 -9.748 10.926 1.00 96.94 188 TYR A CA 1
ATOM 1573 C C . TYR A 1 188 ? -17.190 -8.479 10.786 1.00 96.94 188 TYR A C 1
ATOM 1575 O O . TYR A 1 188 ? -18.090 -8.377 9.959 1.00 96.94 188 TYR A O 1
ATOM 1583 N N . THR A 1 189 ? -16.837 -7.481 11.597 1.00 97.50 189 THR A N 1
ATOM 1584 C CA . THR A 1 189 ? -17.383 -6.123 11.516 1.00 97.50 189 THR A CA 1
ATOM 1585 C C . THR A 1 189 ? -16.887 -5.403 10.264 1.00 97.50 189 THR A C 1
ATOM 1587 O O . THR A 1 189 ? -15.795 -5.699 9.776 1.00 97.50 189 THR A O 1
ATOM 1590 N N . ASP A 1 190 ? -17.618 -4.385 9.802 1.00 96.19 190 ASP A N 1
ATOM 1591 C CA . ASP A 1 190 ? -17.247 -3.606 8.609 1.00 96.19 190 ASP A CA 1
ATOM 1592 C C . ASP A 1 190 ? -15.828 -3.032 8.678 1.00 96.19 190 ASP A C 1
ATOM 1594 O O . ASP A 1 190 ? -15.091 -3.068 7.695 1.00 96.19 190 ASP A O 1
ATOM 1598 N N . LYS A 1 191 ? -15.391 -2.572 9.857 1.00 95.62 191 LYS A N 1
ATOM 1599 C CA . LYS A 1 191 ? -14.022 -2.073 10.061 1.00 95.62 191 LYS A CA 1
ATOM 1600 C C . LYS A 1 191 ? -12.969 -3.159 9.809 1.00 95.62 191 LYS A C 1
ATOM 1602 O O . LYS A 1 191 ? -11.940 -2.896 9.187 1.00 95.62 191 LYS A O 1
ATOM 1607 N N . THR A 1 192 ? -13.207 -4.374 10.298 1.00 96.06 192 THR A N 1
ATOM 1608 C CA . THR A 1 192 ? -12.287 -5.503 10.105 1.00 96.06 192 THR A CA 1
ATOM 1609 C C . THR A 1 192 ? -12.344 -6.029 8.670 1.00 96.06 192 THR A C 1
ATOM 1611 O O . THR A 1 192 ? -11.296 -6.359 8.112 1.00 96.06 192 THR A O 1
ATOM 1614 N N . VAL A 1 193 ? -13.530 -6.038 8.050 1.00 97.69 193 VAL A N 1
ATOM 1615 C CA . VAL A 1 193 ? -13.704 -6.349 6.622 1.00 97.69 193 VAL A CA 1
ATOM 1616 C C . VAL A 1 193 ? -12.892 -5.371 5.776 1.00 97.69 193 VAL A C 1
ATOM 1618 O O . VAL A 1 193 ? -12.035 -5.812 5.018 1.00 97.69 193 VAL A O 1
ATOM 1621 N N . ALA A 1 194 ? -13.072 -4.060 5.967 1.00 96.00 194 ALA A N 1
ATOM 1622 C CA . ALA A 1 194 ? -12.354 -3.024 5.225 1.00 96.00 194 ALA A CA 1
ATOM 1623 C C . ALA A 1 194 ? -10.829 -3.157 5.369 1.00 96.00 194 ALA A C 1
ATOM 1625 O O . ALA A 1 194 ? -10.102 -3.051 4.382 1.00 96.00 194 ALA A O 1
ATOM 1626 N N . LYS A 1 195 ? -10.339 -3.466 6.579 1.00 96.31 195 LYS A N 1
ATOM 1627 C CA . LYS A 1 195 ? -8.913 -3.732 6.825 1.00 96.31 195 LYS A CA 1
ATOM 1628 C C . LYS A 1 195 ? -8.402 -4.918 6.002 1.00 96.31 195 LYS A C 1
ATOM 1630 O O . LYS A 1 195 ? -7.417 -4.777 5.281 1.00 96.31 195 LYS A O 1
ATOM 1635 N N . HIS A 1 196 ? -9.025 -6.089 6.128 1.00 98.19 196 HIS A N 1
ATOM 1636 C CA . HIS A 1 196 ? -8.529 -7.306 5.476 1.00 98.19 196 HIS A CA 1
ATOM 1637 C C . HIS A 1 196 ? -8.720 -7.272 3.957 1.00 98.19 196 HIS A C 1
ATOM 1639 O O . HIS A 1 196 ? -7.802 -7.622 3.215 1.00 98.19 196 HIS A O 1
ATOM 1645 N N . PHE A 1 197 ? -9.869 -6.781 3.495 1.00 98.25 197 PHE A N 1
ATOM 1646 C CA . PHE A 1 197 ? -10.151 -6.602 2.076 1.00 98.25 197 PHE A CA 1
ATOM 1647 C C . PHE A 1 197 ? -9.213 -5.574 1.434 1.00 98.25 197 PHE A C 1
ATOM 1649 O O . PHE A 1 197 ? -8.657 -5.837 0.371 1.00 98.25 197 PHE A O 1
ATOM 1656 N N . GLY A 1 198 ? -8.955 -4.443 2.102 1.00 97.25 198 GLY A N 1
ATOM 1657 C CA . GLY A 1 198 ? -8.019 -3.427 1.616 1.00 97.25 198 GLY A CA 1
ATOM 1658 C C . GLY A 1 198 ? -6.602 -3.975 1.419 1.00 97.25 198 GLY A C 1
ATOM 1659 O O . GLY A 1 198 ? -5.978 -3.711 0.390 1.00 97.25 198 GLY A O 1
ATOM 1660 N N . VAL A 1 199 ? -6.119 -4.807 2.352 1.00 98.44 199 VAL A N 1
ATOM 1661 C CA . VAL A 1 199 ? -4.831 -5.506 2.190 1.00 98.44 199 VAL A CA 1
ATOM 1662 C C . VAL A 1 199 ? -4.858 -6.447 0.985 1.00 98.44 199 VAL A C 1
ATOM 1664 O O . VAL A 1 199 ? -3.917 -6.429 0.195 1.00 98.44 199 VAL A O 1
ATOM 1667 N N . ALA A 1 200 ? -5.922 -7.239 0.814 1.00 98.56 200 ALA A N 1
ATOM 1668 C CA . ALA A 1 200 ? -6.052 -8.161 -0.315 1.00 98.56 200 ALA A CA 1
ATOM 1669 C C . ALA A 1 200 ? -6.087 -7.434 -1.669 1.00 98.56 200 ALA A C 1
ATOM 1671 O O . ALA A 1 200 ? -5.402 -7.847 -2.606 1.00 98.56 200 ALA A O 1
ATOM 1672 N N . ASN A 1 201 ? -6.829 -6.330 -1.765 1.00 97.81 201 ASN A N 1
ATOM 1673 C CA . ASN A 1 201 ? -6.923 -5.543 -2.989 1.00 97.81 201 ASN A CA 1
ATOM 1674 C C . ASN A 1 201 ? -5.552 -4.979 -3.402 1.00 97.81 201 ASN A C 1
ATOM 1676 O O . ASN A 1 201 ? -5.080 -5.239 -4.507 1.00 97.81 201 ASN A O 1
ATOM 1680 N N . ILE A 1 202 ? -4.858 -4.306 -2.476 1.00 98.00 202 ILE A N 1
ATOM 1681 C CA . ILE A 1 202 ? -3.520 -3.745 -2.730 1.00 98.00 202 ILE A CA 1
ATOM 1682 C C . ILE A 1 202 ? -2.492 -4.852 -3.007 1.00 98.00 202 ILE A C 1
ATOM 1684 O O . ILE A 1 202 ? -1.590 -4.674 -3.829 1.00 98.00 202 ILE A O 1
ATOM 1688 N N . PHE A 1 203 ? -2.621 -6.009 -2.352 1.00 98.38 203 PHE A N 1
ATOM 1689 C CA . PHE A 1 203 ? -1.787 -7.173 -2.641 1.00 98.38 203 PHE A CA 1
ATOM 1690 C C . PHE A 1 203 ? -1.901 -7.593 -4.103 1.00 98.38 203 PHE A C 1
ATOM 1692 O O . PHE A 1 203 ? -0.876 -7.713 -4.775 1.00 98.38 203 PHE A O 1
ATOM 1699 N N . PHE A 1 204 ? -3.118 -7.756 -4.623 1.00 98.00 204 PHE A N 1
ATOM 1700 C CA . PHE A 1 204 ? -3.298 -8.156 -6.016 1.00 98.00 204 PHE A CA 1
ATOM 1701 C C . PHE A 1 204 ? -2.919 -7.070 -7.021 1.00 98.00 204 PHE A C 1
ATOM 1703 O O . PHE A 1 204 ? -2.342 -7.398 -8.060 1.00 98.00 204 PHE A O 1
ATOM 1710 N N . ASP A 1 205 ? -3.135 -5.794 -6.700 1.00 95.00 205 ASP A N 1
ATOM 1711 C CA . ASP A 1 205 ? -2.616 -4.690 -7.515 1.00 95.00 205 ASP A CA 1
ATOM 1712 C C . ASP A 1 205 ? -1.088 -4.767 -7.622 1.00 95.00 205 ASP A C 1
ATOM 1714 O O . ASP A 1 205 ? -0.521 -4.665 -8.716 1.00 95.00 205 ASP A O 1
ATOM 1718 N N . ARG A 1 206 ? -0.402 -5.043 -6.504 1.00 94.38 206 ARG A N 1
ATOM 1719 C CA . ARG A 1 206 ? 1.054 -5.210 -6.504 1.00 94.38 206 ARG A CA 1
ATOM 1720 C C . ARG A 1 206 ? 1.495 -6.471 -7.246 1.00 94.38 206 ARG A C 1
ATOM 1722 O O . ARG A 1 206 ? 2.479 -6.403 -7.977 1.00 94.38 206 ARG A O 1
ATOM 1729 N N . VAL A 1 207 ? 0.787 -7.593 -7.094 1.00 92.88 207 VAL A N 1
ATOM 1730 C CA . VAL A 1 207 ? 1.042 -8.854 -7.821 1.00 92.88 207 VAL A CA 1
ATOM 1731 C C . VAL A 1 207 ? 0.988 -8.636 -9.335 1.00 92.88 207 VAL A C 1
ATOM 1733 O O . VAL A 1 207 ? 1.882 -9.083 -10.055 1.00 92.88 207 VAL A O 1
ATOM 1736 N N . LEU A 1 208 ? -0.027 -7.916 -9.816 1.00 88.62 208 LEU A N 1
ATOM 1737 C CA . LEU A 1 208 ? -0.155 -7.567 -11.230 1.00 88.62 208 LEU A CA 1
ATOM 1738 C C . LEU A 1 208 ? 0.951 -6.598 -11.662 1.00 88.62 208 LEU A C 1
ATOM 1740 O O . LEU A 1 208 ? 1.576 -6.806 -12.698 1.00 88.62 208 LEU A O 1
ATOM 1744 N N . HIS A 1 209 ? 1.261 -5.590 -10.848 1.00 86.44 209 HIS A N 1
ATOM 1745 C CA . HIS A 1 209 ? 2.311 -4.619 -11.158 1.00 86.44 209 HIS A CA 1
ATOM 1746 C C . HIS A 1 209 ? 3.698 -5.259 -11.323 1.00 86.44 209 HIS A C 1
ATOM 1748 O O . HIS A 1 209 ? 4.461 -4.850 -12.192 1.00 86.44 209 HIS A O 1
ATOM 1754 N N . VAL A 1 210 ? 4.034 -6.275 -10.522 1.00 84.56 210 VAL A N 1
ATOM 1755 C CA . VAL A 1 210 ? 5.315 -6.996 -10.660 1.00 84.56 210 VAL A CA 1
ATOM 1756 C C . VAL A 1 210 ? 5.305 -8.050 -11.775 1.00 84.56 210 VAL A C 1
ATOM 1758 O O . VAL A 1 210 ? 6.296 -8.752 -11.961 1.00 84.56 210 VAL A O 1
ATOM 1761 N N . GLY A 1 211 ? 4.206 -8.168 -12.527 1.00 82.88 211 GLY A N 1
ATOM 1762 C CA . GLY A 1 211 ? 4.138 -8.993 -13.732 1.00 82.88 211 GLY A CA 1
ATOM 1763 C C . GLY A 1 211 ? 3.673 -10.434 -13.517 1.00 82.88 211 GLY A C 1
ATOM 1764 O O . GLY A 1 211 ? 3.770 -11.238 -14.443 1.00 82.88 211 GLY A O 1
ATOM 1765 N N . PHE A 1 212 ? 3.152 -10.805 -12.341 1.00 88.25 212 PHE A N 1
ATOM 1766 C CA . PHE A 1 212 ? 2.600 -12.151 -12.168 1.00 88.25 212 PHE A CA 1
ATOM 1767 C C . PHE A 1 212 ? 1.317 -12.316 -12.988 1.00 88.25 212 PHE A C 1
ATOM 1769 O O . PHE A 1 212 ? 0.464 -11.429 -13.039 1.00 88.25 212 PHE A O 1
ATOM 1776 N N . VAL A 1 213 ? 1.190 -13.472 -13.637 1.00 89.69 213 VAL A N 1
ATOM 1777 C CA . VAL A 1 213 ? 0.078 -13.796 -14.549 1.00 89.69 213 VAL A CA 1
ATOM 1778 C C . VAL A 1 213 ? -0.812 -14.916 -14.021 1.00 89.69 213 VAL A C 1
ATOM 1780 O O . VAL A 1 213 ? -1.843 -15.188 -14.612 1.00 89.69 213 VAL A O 1
ATOM 1783 N N . HIS A 1 214 ? -0.421 -15.563 -12.923 1.00 91.75 214 HIS A N 1
ATOM 1784 C CA . HIS A 1 214 ? -1.187 -16.595 -12.232 1.00 91.75 214 HIS A CA 1
ATOM 1785 C C . HIS A 1 214 ? -0.804 -16.613 -10.754 1.00 91.75 214 HIS A C 1
ATOM 1787 O O . HIS A 1 214 ? 0.342 -16.313 -10.406 1.00 91.75 214 HIS A O 1
ATOM 1793 N N . LEU A 1 215 ? -1.739 -17.031 -9.896 1.00 92.88 215 LEU A N 1
ATOM 1794 C CA . LEU A 1 215 ? -1.505 -17.142 -8.456 1.00 92.88 215 LEU A CA 1
ATOM 1795 C C . LEU A 1 215 ? -0.348 -18.098 -8.134 1.00 92.88 215 LEU A C 1
ATOM 1797 O O . LEU A 1 215 ? 0.471 -17.816 -7.267 1.00 92.88 215 LEU A O 1
ATOM 1801 N N . ASP A 1 216 ? -0.242 -19.191 -8.886 1.00 90.12 216 ASP A N 1
ATOM 1802 C CA . ASP A 1 216 ? 0.770 -20.230 -8.684 1.00 90.12 216 ASP A CA 1
ATOM 1803 C C . ASP A 1 216 ? 2.205 -19.765 -8.920 1.00 90.12 216 ASP A C 1
ATOM 1805 O O . ASP A 1 216 ? 3.144 -20.391 -8.430 1.00 90.12 216 ASP A O 1
ATOM 1809 N N . LEU A 1 217 ? 2.368 -18.671 -9.662 1.00 89.25 217 LEU A N 1
ATOM 1810 C CA . LEU A 1 217 ? 3.663 -18.068 -9.948 1.00 89.25 217 LEU A CA 1
ATOM 1811 C C . LEU A 1 217 ? 4.081 -17.067 -8.868 1.00 89.25 217 LEU A C 1
ATOM 1813 O O . LEU A 1 217 ? 5.247 -16.671 -8.820 1.00 89.25 217 LEU A O 1
ATOM 1817 N N . VAL A 1 218 ? 3.154 -16.656 -7.996 1.00 91.31 218 VAL A N 1
ATOM 1818 C CA . VAL A 1 218 ? 3.452 -15.722 -6.913 1.00 91.31 218 VAL A CA 1
ATOM 1819 C C . VAL A 1 218 ? 4.342 -16.424 -5.892 1.00 91.31 218 VAL A C 1
ATOM 1821 O O . VAL A 1 218 ? 3.939 -17.348 -5.187 1.00 91.31 218 VAL A O 1
ATOM 1824 N N . ARG A 1 219 ? 5.595 -15.976 -5.817 1.00 93.94 219 ARG A N 1
ATOM 1825 C CA . ARG A 1 219 ? 6.623 -16.600 -4.979 1.00 93.94 219 ARG A CA 1
ATOM 1826 C C . ARG A 1 219 ? 6.269 -16.482 -3.495 1.00 93.94 219 ARG A C 1
ATOM 1828 O O . ARG A 1 219 ? 5.911 -15.407 -3.018 1.00 93.94 219 ARG A O 1
ATOM 1835 N N . LYS A 1 220 ? 6.536 -17.537 -2.721 1.00 96.50 220 LYS A N 1
ATOM 1836 C CA . LYS A 1 220 ? 6.419 -17.518 -1.251 1.00 96.50 220 LYS A CA 1
ATOM 1837 C C . LYS A 1 220 ? 7.181 -16.351 -0.607 1.00 96.50 220 LYS A C 1
ATOM 1839 O O . LYS A 1 220 ? 6.655 -15.696 0.284 1.00 96.50 220 LYS A O 1
ATOM 1844 N N . ALA A 1 221 ? 8.394 -16.051 -1.079 1.00 94.94 221 ALA A N 1
ATOM 1845 C CA . ALA A 1 221 ? 9.182 -14.920 -0.576 1.00 94.94 221 ALA A CA 1
ATOM 1846 C C . ALA A 1 221 ? 8.483 -13.566 -0.796 1.00 94.94 221 ALA A C 1
ATOM 1848 O O . ALA A 1 221 ? 8.556 -12.690 0.067 1.00 94.94 221 ALA A O 1
ATOM 1849 N N . PHE A 1 222 ? 7.758 -13.422 -1.909 1.00 95.25 222 PHE A N 1
ATOM 1850 C CA . PHE A 1 222 ? 6.994 -12.216 -2.194 1.00 95.25 222 PHE A CA 1
ATOM 1851 C C . PHE A 1 222 ? 5.865 -12.025 -1.174 1.00 95.25 222 PHE A C 1
ATOM 1853 O O . PHE A 1 222 ? 5.747 -10.956 -0.581 1.00 95.25 222 PHE A O 1
ATOM 1860 N N . ILE A 1 223 ? 5.103 -13.088 -0.902 1.00 97.50 223 ILE A N 1
ATOM 1861 C CA . ILE A 1 223 ? 3.977 -13.080 0.046 1.00 97.50 223 ILE A CA 1
ATOM 1862 C C . ILE A 1 223 ? 4.454 -12.851 1.486 1.00 97.50 223 ILE A C 1
ATOM 1864 O O . ILE A 1 223 ? 3.910 -12.013 2.197 1.00 97.50 223 ILE A O 1
ATOM 1868 N N . GLN A 1 224 ? 5.472 -13.599 1.916 1.00 97.38 224 GLN A N 1
ATOM 1869 C CA . GLN A 1 224 ? 5.887 -13.657 3.320 1.00 97.38 224 GLN A CA 1
ATOM 1870 C C . GLN A 1 224 ? 6.803 -12.502 3.740 1.00 97.38 224 GLN A C 1
ATOM 1872 O O . GLN A 1 224 ? 6.901 -12.209 4.928 1.00 97.38 224 GLN A O 1
ATOM 1877 N N . LYS A 1 225 ? 7.515 -11.872 2.793 1.00 95.12 225 LYS A N 1
ATOM 1878 C CA . LYS A 1 225 ? 8.572 -10.899 3.109 1.00 95.12 225 LYS A CA 1
ATOM 1879 C C . LYS A 1 225 ? 8.518 -9.641 2.254 1.00 95.12 225 LYS A C 1
ATOM 1881 O O . LYS A 1 225 ? 8.485 -8.546 2.805 1.00 95.12 225 LYS A O 1
ATOM 1886 N N . GLU A 1 226 ? 8.539 -9.775 0.928 1.00 95.88 226 GLU A N 1
ATOM 1887 C CA . GLU A 1 226 ? 8.698 -8.604 0.051 1.00 95.88 226 GLU A CA 1
ATOM 1888 C C . GLU A 1 226 ? 7.481 -7.674 0.134 1.00 95.88 226 GLU A C 1
ATOM 1890 O O . GLU A 1 226 ? 7.657 -6.471 0.304 1.00 95.88 226 GLU A O 1
ATOM 1895 N N . PHE A 1 227 ? 6.259 -8.212 0.085 1.00 96.88 227 PHE A N 1
ATOM 1896 C CA . PHE A 1 227 ? 5.039 -7.408 0.144 1.00 96.88 227 PHE A CA 1
ATOM 1897 C C . PHE A 1 227 ? 4.788 -6.764 1.521 1.00 96.88 227 PHE A C 1
ATOM 1899 O O . PHE A 1 227 ? 4.560 -5.554 1.547 1.00 96.88 227 PHE A O 1
ATOM 1906 N N . PRO A 1 228 ? 4.881 -7.478 2.666 1.00 97.50 228 PRO A N 1
ATOM 1907 C CA . PRO A 1 228 ? 4.743 -6.844 3.980 1.00 97.50 228 PRO A CA 1
ATOM 1908 C C . PRO A 1 228 ? 5.756 -5.718 4.214 1.00 97.50 228 PRO A C 1
ATOM 1910 O O . PRO A 1 228 ? 5.376 -4.663 4.717 1.00 97.50 228 PRO A O 1
ATOM 1913 N N . LYS A 1 229 ? 7.013 -5.904 3.786 1.00 93.88 229 LYS A N 1
ATOM 1914 C CA . LYS A 1 229 ? 8.046 -4.862 3.869 1.00 93.88 229 LYS A CA 1
ATOM 1915 C C . LYS A 1 229 ? 7.745 -3.685 2.938 1.00 93.88 229 LYS A C 1
ATOM 1917 O O . LYS A 1 229 ? 7.873 -2.532 3.336 1.00 93.88 229 LYS A O 1
ATOM 1922 N N . TRP A 1 230 ? 7.328 -3.969 1.703 1.00 95.25 230 TRP A N 1
ATOM 1923 C CA . TRP A 1 230 ? 6.939 -2.952 0.722 1.00 95.25 230 TRP A CA 1
ATOM 1924 C C . TRP A 1 230 ? 5.761 -2.098 1.213 1.00 95.25 230 TRP A C 1
ATOM 1926 O O . TRP A 1 230 ? 5.769 -0.882 1.031 1.00 95.25 230 TRP A O 1
ATOM 1936 N N . TRP A 1 231 ? 4.793 -2.710 1.903 1.00 95.62 231 TRP A N 1
ATOM 1937 C CA . TRP A 1 231 ? 3.630 -2.023 2.467 1.00 95.62 231 TRP A CA 1
ATOM 1938 C C . TRP A 1 231 ? 4.014 -0.839 3.359 1.00 95.62 231 TRP A C 1
ATOM 1940 O O . TRP A 1 231 ? 3.418 0.229 3.240 1.00 95.62 231 TRP A O 1
ATOM 1950 N N . GLN A 1 232 ? 5.033 -1.011 4.210 1.00 92.50 232 GLN A N 1
ATOM 1951 C CA . GLN A 1 232 ? 5.443 -0.006 5.202 1.00 92.50 232 GLN A CA 1
ATOM 1952 C C . GLN A 1 232 ? 5.869 1.326 4.571 1.00 92.50 232 GLN A C 1
ATOM 1954 O O . GLN A 1 232 ? 5.739 2.378 5.196 1.00 92.50 232 GLN A O 1
ATOM 1959 N N . THR A 1 233 ? 6.369 1.281 3.336 1.00 87.75 233 THR A N 1
ATOM 1960 C CA . THR A 1 233 ? 6.921 2.443 2.634 1.00 87.75 233 THR A CA 1
ATOM 1961 C C . THR A 1 233 ? 6.042 2.949 1.493 1.00 87.75 233 THR A C 1
ATOM 1963 O O . THR A 1 233 ? 6.247 4.074 1.052 1.00 87.75 233 THR A O 1
ATOM 1966 N N . HIS A 1 234 ? 5.064 2.164 1.024 1.00 88.75 234 HIS A N 1
ATOM 1967 C CA . HIS A 1 234 ? 4.306 2.487 -0.196 1.00 88.75 234 HIS A CA 1
ATOM 1968 C C . HIS A 1 234 ? 2.799 2.630 -0.000 1.00 88.75 234 HIS A C 1
ATOM 1970 O O . HIS A 1 234 ? 2.144 3.256 -0.833 1.00 88.75 234 HIS A O 1
ATOM 1976 N N . VAL A 1 235 ? 2.225 2.074 1.069 1.00 87.50 235 VAL A N 1
ATOM 1977 C CA . VAL A 1 235 ? 0.799 2.266 1.353 1.00 87.50 235 VAL A CA 1
ATOM 1978 C C . VAL A 1 235 ? 0.649 3.447 2.295 1.00 87.50 235 VAL A C 1
ATOM 1980 O O . VAL A 1 235 ? 0.756 3.319 3.517 1.00 87.50 235 VAL A O 1
ATOM 1983 N N . MET A 1 236 ? 0.420 4.612 1.692 1.00 75.88 236 MET A N 1
ATOM 1984 C CA . MET A 1 236 ? 0.207 5.862 2.414 1.00 75.88 236 MET A CA 1
ATOM 1985 C C . MET A 1 236 ? -0.936 5.711 3.423 1.00 75.88 236 MET A C 1
ATOM 1987 O O . MET A 1 236 ? -1.923 5.019 3.169 1.00 75.88 236 MET A O 1
ATOM 1991 N N . MET A 1 237 ? -0.795 6.363 4.578 1.00 76.31 237 MET A N 1
ATOM 1992 C CA . MET A 1 237 ? -1.817 6.428 5.636 1.00 76.31 237 MET A CA 1
ATOM 1993 C C . MET A 1 237 ? -2.157 5.097 6.326 1.00 76.31 237 MET A C 1
ATOM 1995 O O . MET A 1 237 ? -3.003 5.061 7.221 1.00 76.31 237 MET A O 1
ATOM 1999 N N . SER A 1 238 ? -1.493 3.993 5.971 1.00 85.88 238 SER A N 1
ATOM 2000 C CA . SER A 1 238 ? -1.658 2.736 6.691 1.00 85.88 238 SER A CA 1
ATOM 2001 C C . SER A 1 238 ? -0.796 2.702 7.952 1.00 85.88 238 SER A C 1
ATOM 2003 O O . SER A 1 238 ? 0.412 2.926 7.908 1.00 85.88 238 SER A O 1
ATOM 2005 N N . ASN A 1 239 ? -1.418 2.337 9.074 1.00 88.88 239 ASN A N 1
ATOM 2006 C CA . ASN A 1 239 ? -0.734 2.079 10.345 1.00 88.88 239 ASN A CA 1
ATOM 2007 C C . ASN A 1 239 ? -0.522 0.577 10.606 1.00 88.88 239 ASN A C 1
ATOM 2009 O O . ASN A 1 239 ? -0.208 0.191 11.729 1.00 88.88 239 ASN A O 1
ATOM 2013 N N . LEU A 1 240 ? -0.743 -0.284 9.604 1.00 94.00 240 LEU A N 1
ATOM 2014 C CA . LEU A 1 240 ? -0.586 -1.728 9.766 1.00 94.00 240 LEU A CA 1
ATOM 2015 C C . LEU A 1 240 ? 0.891 -2.113 9.798 1.00 94.00 240 LEU A C 1
ATOM 2017 O O . LEU A 1 240 ? 1.630 -1.858 8.847 1.00 94.00 240 LEU A O 1
ATOM 2021 N N . SER A 1 241 ? 1.290 -2.812 10.856 1.00 96.88 241 SER A N 1
ATOM 2022 C CA . SER A 1 241 ? 2.609 -3.443 10.928 1.00 96.88 241 SER A CA 1
ATOM 2023 C C . SER A 1 241 ? 2.745 -4.595 9.925 1.00 96.88 241 SER A C 1
ATOM 2025 O O . SER A 1 241 ? 1.750 -5.195 9.508 1.00 96.88 241 SER A O 1
ATOM 2027 N N . GLU A 1 242 ? 3.981 -4.988 9.593 1.00 97.19 242 GLU A N 1
ATOM 2028 C CA . GLU A 1 242 ? 4.241 -6.143 8.715 1.00 97.19 242 GLU A CA 1
ATOM 2029 C C . GLU A 1 242 ? 3.515 -7.413 9.193 1.00 97.19 242 GLU A C 1
ATOM 2031 O O . GLU A 1 242 ? 2.961 -8.158 8.387 1.00 97.19 242 GLU A O 1
ATOM 2036 N N . LYS A 1 243 ? 3.445 -7.632 10.516 1.00 97.81 243 LYS A N 1
ATOM 2037 C CA . LYS A 1 243 ? 2.743 -8.778 11.119 1.00 97.81 243 LYS A CA 1
ATOM 2038 C C . LYS A 1 243 ? 1.234 -8.728 10.886 1.00 97.81 243 LYS A C 1
ATOM 2040 O O . LYS A 1 243 ? 0.613 -9.765 10.665 1.00 97.81 243 LYS A O 1
ATOM 2045 N N . GLU A 1 244 ? 0.627 -7.546 10.936 1.00 97.94 244 GLU A N 1
ATOM 2046 C CA . GLU A 1 244 ? -0.809 -7.381 10.682 1.00 97.94 244 GLU A CA 1
ATOM 2047 C C . GLU A 1 244 ? -1.159 -7.515 9.201 1.00 97.94 244 GLU A C 1
ATOM 2049 O O . GLU A 1 244 ? -2.200 -8.092 8.868 1.00 97.94 244 GLU A O 1
ATOM 2054 N N . VAL A 1 245 ? -0.287 -7.019 8.318 1.00 98.31 245 VAL A N 1
ATOM 2055 C CA . VAL A 1 245 ? -0.391 -7.254 6.872 1.00 98.31 245 VAL A CA 1
ATOM 2056 C C . VAL A 1 245 ? -0.309 -8.754 6.605 1.00 98.31 245 VAL A C 1
ATOM 2058 O O . VAL A 1 245 ? -1.202 -9.312 5.973 1.00 98.31 245 VAL A O 1
ATOM 2061 N N . LEU A 1 246 ? 0.690 -9.434 7.174 1.00 98.19 246 LEU A N 1
ATOM 2062 C CA . LEU A 1 246 ? 0.871 -10.874 7.010 1.00 98.19 246 LEU A CA 1
ATOM 2063 C C . LEU A 1 246 ? -0.303 -11.686 7.576 1.00 98.19 246 LEU A C 1
ATOM 2065 O O . LEU A 1 246 ? -0.744 -12.643 6.949 1.00 98.19 246 LEU A O 1
ATOM 2069 N N . SER A 1 247 ? -0.857 -11.281 8.720 1.00 98.19 247 SER A N 1
ATOM 2070 C CA . SER A 1 247 ? -2.075 -11.875 9.288 1.00 98.19 247 SER A CA 1
ATOM 2071 C C . SER A 1 247 ? -3.280 -11.716 8.354 1.00 98.19 247 SER A C 1
ATOM 2073 O O . SER A 1 247 ? -4.051 -12.654 8.163 1.00 98.19 247 SER A O 1
ATOM 2075 N N . SER A 1 248 ? -3.413 -10.556 7.706 1.00 98.38 248 SER A N 1
ATOM 2076 C CA . SER A 1 248 ? -4.465 -10.318 6.709 1.00 98.38 248 SER A CA 1
ATOM 2077 C C . SER A 1 248 ? -4.280 -11.192 5.467 1.00 98.38 248 SER A C 1
ATOM 2079 O O . SER A 1 248 ? -5.242 -11.800 5.004 1.00 98.38 248 SER A O 1
ATOM 2081 N N . LEU A 1 249 ? -3.043 -11.325 4.976 1.00 98.44 249 LEU A N 1
ATOM 2082 C CA . LEU A 1 249 ? -2.726 -12.237 3.876 1.00 98.44 249 LEU A CA 1
ATOM 2083 C C . LEU A 1 249 ? -3.008 -13.690 4.251 1.00 98.44 249 LEU A C 1
ATOM 2085 O O . LEU A 1 249 ? -3.605 -14.403 3.455 1.00 98.44 249 LEU A O 1
ATOM 2089 N N . LYS A 1 250 ? -2.650 -14.124 5.465 1.00 98.25 250 LYS A N 1
ATOM 2090 C CA . LYS A 1 250 ? -2.944 -15.483 5.930 1.00 98.25 250 LYS A CA 1
ATOM 2091 C C . LYS A 1 250 ? -4.431 -15.802 5.783 1.00 98.25 250 LYS A C 1
ATOM 2093 O O . LYS A 1 250 ? -4.766 -16.821 5.196 1.00 98.25 250 LYS A O 1
ATOM 2098 N N . ARG A 1 251 ? -5.315 -14.895 6.215 1.00 98.06 251 ARG A N 1
ATOM 2099 C CA . ARG A 1 251 ? -6.773 -15.066 6.067 1.00 98.06 251 ARG A CA 1
ATOM 2100 C C . ARG A 1 251 ? -7.221 -15.152 4.610 1.00 98.06 251 ARG A C 1
ATOM 2102 O O . ARG A 1 251 ? -8.107 -15.938 4.293 1.00 98.06 251 ARG A O 1
ATOM 2109 N N . LEU A 1 252 ? -6.643 -14.330 3.734 1.00 98.44 252 LEU A N 1
ATOM 2110 C CA . LEU A 1 252 ? -6.909 -14.392 2.295 1.00 98.44 252 LEU A CA 1
ATOM 2111 C C . LEU A 1 252 ? -6.519 -15.762 1.727 1.00 98.44 252 LEU A C 1
ATOM 2113 O O . LEU A 1 252 ? -7.298 -16.373 1.003 1.00 98.44 252 LEU A O 1
ATOM 2117 N N . PHE A 1 253 ? -5.334 -16.264 2.073 1.00 98.00 253 PHE A N 1
ATOM 2118 C CA . PHE A 1 253 ? -4.850 -17.546 1.567 1.00 98.00 253 PHE A CA 1
ATOM 2119 C C . PHE A 1 253 ? -5.539 -18.755 2.213 1.00 98.00 253 PHE A C 1
ATOM 2121 O O . PHE A 1 253 ? -5.696 -19.767 1.539 1.00 98.00 253 PHE A O 1
ATOM 2128 N N . GLU A 1 254 ? -6.021 -18.651 3.454 1.00 97.31 254 GLU A N 1
ATOM 2129 C CA . GLU A 1 254 ? -6.939 -19.632 4.056 1.00 97.31 254 GLU A CA 1
ATOM 2130 C C . GLU A 1 254 ? -8.243 -19.721 3.255 1.00 97.31 254 GLU A C 1
ATOM 2132 O O . GLU A 1 254 ? -8.675 -20.818 2.908 1.00 97.31 254 GLU A O 1
ATOM 2137 N N . PHE A 1 255 ? -8.833 -18.575 2.897 1.00 97.62 255 PHE A N 1
ATOM 2138 C CA . PHE A 1 255 ? -10.028 -18.534 2.053 1.00 97.62 255 PHE A CA 1
ATOM 2139 C C . PHE A 1 255 ? -9.774 -19.139 0.664 1.00 97.62 255 PHE A C 1
ATOM 2141 O O . PHE A 1 255 ? -10.556 -19.971 0.203 1.00 97.62 255 PHE A O 1
ATOM 2148 N N . ILE A 1 256 ? -8.667 -18.767 0.011 1.00 96.50 256 ILE A N 1
ATOM 2149 C CA . ILE A 1 256 ? -8.282 -19.332 -1.292 1.00 96.50 256 ILE A CA 1
ATOM 2150 C C . ILE A 1 256 ? -8.098 -20.848 -1.191 1.00 96.50 256 ILE A C 1
ATOM 2152 O O . ILE A 1 256 ? -8.595 -21.580 -2.041 1.00 96.50 256 ILE A O 1
ATOM 2156 N N . SER A 1 257 ? -7.403 -21.312 -0.150 1.00 95.69 257 SER A N 1
ATOM 2157 C CA . SER A 1 257 ? -7.143 -22.732 0.079 1.00 95.69 257 SER A CA 1
ATOM 2158 C C . SER A 1 257 ? -8.441 -23.528 0.184 1.00 95.69 257 SER A C 1
ATOM 2160 O O . SER A 1 257 ? -8.585 -24.551 -0.476 1.00 95.69 257 SER A O 1
ATOM 2162 N N . GLN A 1 258 ? -9.411 -23.012 0.942 1.00 95.25 258 GLN A N 1
ATOM 2163 C CA . GLN A 1 258 ? -10.714 -23.651 1.130 1.00 95.25 258 GLN A CA 1
ATOM 2164 C C . GLN A 1 258 ? -11.585 -23.622 -0.131 1.00 95.25 258 GLN A C 1
ATOM 2166 O O . GLN A 1 258 ? -12.306 -24.578 -0.397 1.00 95.25 258 GLN A O 1
ATOM 2171 N N . THR A 1 259 ? -11.542 -22.528 -0.892 1.00 95.19 259 THR A N 1
ATOM 2172 C CA . THR A 1 259 ? -12.455 -22.305 -2.027 1.00 95.19 259 THR A CA 1
ATOM 2173 C C . THR A 1 259 ? -11.972 -22.983 -3.306 1.00 95.19 259 THR A C 1
ATOM 2175 O O . THR A 1 259 ? -12.782 -23.469 -4.090 1.00 95.19 259 THR A O 1
ATOM 2178 N N . TYR A 1 260 ? -10.656 -23.028 -3.515 1.00 92.62 260 TYR A N 1
ATOM 2179 C CA . TYR A 1 260 ? -10.044 -23.494 -4.763 1.00 92.62 260 TYR A CA 1
ATOM 2180 C C . TYR A 1 260 ? -9.222 -24.780 -4.594 1.00 92.62 260 TYR A C 1
ATOM 2182 O O . TYR A 1 260 ? -8.534 -25.173 -5.532 1.00 92.62 260 TYR A O 1
ATOM 2190 N N . ASP A 1 261 ? -9.282 -25.417 -3.419 1.00 91.25 261 ASP A N 1
ATOM 2191 C CA . ASP A 1 261 ? -8.564 -26.658 -3.087 1.00 91.25 261 ASP A CA 1
ATOM 2192 C C . ASP A 1 261 ? -7.043 -26.566 -3.335 1.00 91.25 261 ASP A C 1
ATOM 2194 O O . ASP A 1 261 ? -6.406 -27.427 -3.941 1.00 91.25 261 ASP A O 1
ATOM 2198 N N . ILE A 1 262 ? -6.442 -25.457 -2.891 1.00 91.19 262 ILE A N 1
ATOM 2199 C CA . ILE A 1 262 ? -5.000 -25.197 -3.019 1.00 91.19 262 ILE A CA 1
ATOM 2200 C C . ILE A 1 262 ? -4.340 -25.359 -1.648 1.00 91.19 262 ILE A C 1
ATOM 2202 O O . ILE A 1 262 ? -4.769 -24.729 -0.685 1.00 91.19 262 ILE A O 1
ATOM 2206 N N . ASP A 1 263 ? -3.254 -26.134 -1.541 1.00 91.62 263 ASP A N 1
ATOM 2207 C CA . ASP A 1 263 ? -2.507 -26.260 -0.278 1.00 91.62 263 ASP A CA 1
ATOM 2208 C C . ASP A 1 263 ? -1.935 -24.904 0.166 1.00 91.62 263 ASP A C 1
ATOM 2210 O O . ASP A 1 263 ? -1.076 -24.308 -0.496 1.00 91.62 263 ASP A O 1
ATOM 2214 N N . ILE A 1 264 ? -2.380 -24.434 1.331 1.00 93.06 264 ILE A N 1
ATOM 2215 C CA . ILE A 1 264 ? -1.970 -23.155 1.906 1.00 93.06 264 ILE A CA 1
ATOM 2216 C C . ILE A 1 264 ? -0.456 -23.075 2.178 1.00 93.06 264 ILE A C 1
ATOM 2218 O O . ILE A 1 264 ? 0.143 -21.995 2.079 1.00 93.06 264 ILE A O 1
ATOM 2222 N N . LYS A 1 265 ? 0.206 -24.220 2.412 1.00 92.62 265 LYS A N 1
ATOM 2223 C CA . LYS A 1 265 ? 1.657 -24.290 2.657 1.00 92.62 265 LYS A CA 1
ATOM 2224 C C . LYS A 1 265 ? 2.471 -23.770 1.478 1.00 92.62 265 LYS A C 1
ATOM 2226 O O . LYS A 1 265 ? 3.579 -23.256 1.677 1.00 92.62 265 LYS A O 1
ATOM 2231 N N . LYS A 1 266 ? 1.911 -23.831 0.261 1.00 91.12 266 LYS A N 1
ATOM 2232 C CA . LYS A 1 266 ? 2.489 -23.243 -0.958 1.00 91.12 266 LYS A CA 1
ATOM 2233 C C . LYS A 1 266 ? 2.783 -21.753 -0.790 1.00 91.12 266 LYS A C 1
ATOM 2235 O O . LYS A 1 266 ? 3.805 -21.258 -1.264 1.00 91.12 266 LYS A O 1
ATOM 2240 N N . PHE A 1 267 ? 1.922 -21.052 -0.061 1.00 92.25 267 PHE A N 1
ATOM 2241 C CA . PHE A 1 267 ? 2.031 -19.616 0.193 1.00 92.25 267 PHE A CA 1
ATOM 2242 C C . PHE A 1 267 ? 2.850 -19.295 1.445 1.00 92.25 267 PHE A C 1
ATOM 2244 O O . PHE A 1 267 ? 3.162 -18.131 1.700 1.00 92.25 267 PHE A O 1
ATOM 2251 N N . GLY A 1 268 ? 3.264 -20.321 2.194 1.00 91.75 268 GLY A N 1
ATOM 2252 C CA . GLY A 1 268 ? 4.072 -20.188 3.398 1.00 91.75 268 GLY A CA 1
ATOM 2253 C C . GLY A 1 268 ? 3.292 -20.018 4.695 1.00 91.75 268 GLY A C 1
ATOM 2254 O O . GLY A 1 268 ? 3.900 -19.557 5.659 1.00 91.75 268 GLY A O 1
ATOM 2255 N N . PHE A 1 269 ? 2.008 -20.378 4.708 1.00 93.25 269 PHE A N 1
ATOM 2256 C CA . PHE A 1 269 ? 1.156 -20.361 5.898 1.00 93.25 269 PHE A CA 1
ATOM 2257 C C . PHE A 1 269 ? 0.841 -21.761 6.423 1.00 93.25 269 PHE A C 1
ATOM 2259 O O . PHE A 1 269 ? 1.029 -22.738 5.661 1.00 93.25 269 PHE A O 1
#

pLDDT: mean 82.73, std 18.25, range [30.44, 98.56]

Organism: NCBI:txid1618345

Radius of gyration: 26.4 Å; chains: 1; bounding box: 44×85×55 Å

Sequence (269 aa):
YKTEFSHEGKTYELARFTVEQLGFPSGATTEEILDEKNLEKLFADYTLTNKLSVKTIKDWIYNDEGDSAMEASHLFQKKWFKYFPNINDLDEINHVLHTFTDAWNYFPHKSLSGKSPYQKVKEAYKEPPQNETPSKKEMPNVVVGGIEMNWKEYEQMLKKMEKVQAPFKKWIKKDLLPEYEHYLRKSYTDKTVAKHFGVANIFFDRVLHVGFVHLDLVRKAFIQKEFPKWWQTHVMMSNLSEKEVLSSLKRLFEFISQTYDIDIKKFGF